Protein AF-A0A7S1NWG7-F1 (afdb_monomer_lite)

Structure (mmCIF, N/CA/C/O backbone):
data_AF-A0A7S1NWG7-F1
#
_entry.id   AF-A0A7S1NWG7-F1
#
loop_
_atom_site.group_PDB
_atom_site.id
_atom_site.type_symbol
_atom_site.label_atom_id
_atom_site.label_alt_id
_atom_site.label_comp_id
_atom_site.label_asym_id
_a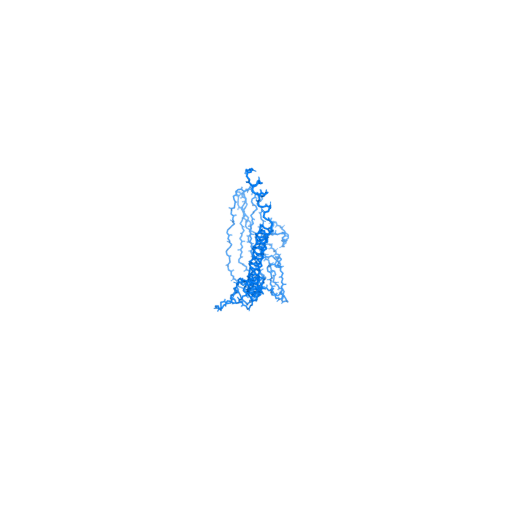tom_site.label_entity_id
_atom_site.label_seq_id
_atom_site.pdbx_PDB_ins_code
_atom_site.Cartn_x
_atom_site.Cartn_y
_atom_site.Cartn_z
_atom_site.occupancy
_atom_site.B_iso_or_equiv
_atom_site.auth_seq_id
_atom_site.auth_comp_id
_atom_site.auth_asym_id
_atom_site.auth_atom_id
_atom_site.pdbx_PDB_model_num
ATOM 1 N N . LEU A 1 1 ? -18.592 10.428 24.160 1.00 54.97 1 LEU A N 1
ATOM 2 C CA . LEU A 1 1 ? -17.613 9.492 23.563 1.00 54.97 1 LEU A CA 1
ATOM 3 C C . LEU A 1 1 ? -18.080 9.160 22.153 1.00 54.97 1 LEU A C 1
ATOM 5 O O . LEU A 1 1 ? -19.255 8.848 22.001 1.00 54.97 1 LEU A O 1
ATOM 9 N N . LYS A 1 2 ? -17.216 9.259 21.140 1.00 59.81 2 LYS A N 1
ATOM 10 C CA . LYS A 1 2 ? -17.514 8.793 19.777 1.00 59.81 2 LYS A CA 1
ATOM 11 C C . LYS A 1 2 ? -16.366 7.909 19.288 1.00 59.81 2 LYS A C 1
ATOM 13 O O . LYS A 1 2 ? -15.208 8.213 19.558 1.00 59.81 2 LYS A O 1
ATOM 18 N N . MET A 1 3 ? -16.693 6.827 18.585 1.00 62.41 3 MET A N 1
ATOM 19 C CA . MET A 1 3 ? -15.715 5.920 17.980 1.00 62.41 3 MET A CA 1
ATOM 20 C C . MET A 1 3 ? -15.718 6.095 16.462 1.00 62.41 3 MET A C 1
ATOM 22 O O . MET A 1 3 ? -16.755 5.916 15.823 1.00 62.41 3 MET A O 1
ATOM 26 N N . GLY A 1 4 ? -14.564 6.447 15.901 1.00 58.75 4 GLY A N 1
ATOM 27 C CA . GLY A 1 4 ? -14.319 6.598 14.471 1.00 58.75 4 GLY A CA 1
ATOM 28 C C . GLY A 1 4 ? -15.332 7.509 13.779 1.00 58.75 4 GLY A C 1
ATOM 29 O O . GLY A 1 4 ? -15.876 8.445 14.371 1.00 58.75 4 GLY A O 1
ATOM 30 N N . SER A 1 5 ? -15.636 7.176 12.527 1.00 54.50 5 SER A N 1
ATOM 31 C CA . SER A 1 5 ? -16.702 7.753 11.698 1.00 54.50 5 SER A CA 1
ATOM 32 C C . SER A 1 5 ? -18.109 7.279 12.120 1.00 54.50 5 SER A C 1
ATOM 34 O O . SER A 1 5 ? -18.928 6.919 11.281 1.00 54.50 5 SER A O 1
ATOM 36 N N . ALA A 1 6 ? -18.403 7.319 13.427 1.00 63.59 6 ALA A N 1
ATOM 37 C CA . ALA A 1 6 ? -19.683 6.948 14.047 1.00 63.59 6 ALA A CA 1
ATOM 38 C C . ALA A 1 6 ? -20.002 5.440 14.080 1.00 63.59 6 ALA A C 1
ATOM 40 O O . ALA A 1 6 ? -21.147 5.034 13.869 1.00 63.59 6 ALA A O 1
ATOM 41 N N . LEU A 1 7 ? -19.013 4.607 14.417 1.00 80.00 7 LEU A N 1
ATOM 42 C CA . LEU A 1 7 ? -19.275 3.195 14.699 1.00 80.00 7 LEU A CA 1
ATOM 43 C C . LEU A 1 7 ? -20.182 3.061 15.938 1.00 80.00 7 LEU A C 1
ATOM 45 O O . LEU A 1 7 ? -19.879 3.661 16.979 1.00 80.00 7 LEU A O 1
ATOM 49 N N . PRO A 1 8 ? -21.292 2.300 15.856 1.00 84.75 8 PRO A N 1
ATOM 50 C CA . PRO A 1 8 ? -22.213 2.156 16.971 1.00 84.75 8 PRO A CA 1
ATOM 51 C C . PRO A 1 8 ? -21.571 1.342 18.096 1.00 84.75 8 PRO A C 1
ATOM 53 O O . PRO A 1 8 ? -20.945 0.306 17.867 1.00 84.75 8 PRO A O 1
ATOM 56 N N . LEU A 1 9 ? -21.761 1.813 19.326 1.00 86.94 9 LEU A N 1
ATOM 57 C CA . LEU A 1 9 ? -21.458 1.040 20.524 1.00 86.94 9 LEU A CA 1
ATOM 58 C C . LEU A 1 9 ? -22.574 0.013 20.737 1.00 86.94 9 LEU A C 1
ATOM 60 O O . LEU A 1 9 ? -23.757 0.338 20.607 1.00 86.94 9 LEU A O 1
ATOM 64 N N . ALA A 1 10 ? -22.191 -1.214 21.074 1.00 89.50 10 ALA A N 1
ATOM 65 C CA . ALA A 1 10 ? -23.097 -2.259 21.521 1.00 89.50 10 ALA A CA 1
ATOM 66 C C . ALA A 1 10 ? -22.785 -2.600 22.991 1.00 89.50 10 ALA A C 1
ATOM 68 O O . ALA A 1 10 ? -21.684 -3.084 23.264 1.00 89.50 10 ALA A O 1
ATOM 69 N N . PRO A 1 11 ? -23.708 -2.368 23.941 1.00 90.00 11 PRO A N 1
ATOM 70 C CA . PRO A 1 11 ? -24.986 -1.660 23.786 1.00 90.00 11 PRO A CA 1
ATOM 71 C C . PRO A 1 11 ? -24.794 -0.154 23.498 1.00 90.00 11 PRO A C 1
ATOM 73 O O . PRO A 1 11 ? -23.671 0.350 23.616 1.00 90.00 11 PRO A O 1
ATOM 76 N N . PRO A 1 12 ? -25.866 0.584 23.136 1.00 87.88 12 PRO A N 1
ATOM 77 C CA . PRO A 1 12 ? -25.822 2.042 23.066 1.00 87.88 12 PRO A CA 1
ATOM 78 C C . PRO A 1 12 ? -25.257 2.646 24.355 1.00 87.88 12 PRO A C 1
ATOM 80 O O . PRO A 1 12 ? -25.402 2.074 25.434 1.00 87.88 12 PRO A O 1
ATOM 83 N N . PHE A 1 13 ? -24.599 3.800 24.240 1.00 85.31 13 PHE A N 1
ATOM 84 C CA . PHE A 1 13 ? -23.888 4.402 25.365 1.00 85.31 13 PHE A CA 1
ATOM 85 C C . PHE A 1 13 ? -24.809 4.678 26.564 1.00 85.31 13 PHE A C 1
ATOM 87 O O . PHE A 1 13 ? -25.781 5.422 26.445 1.00 85.31 13 PHE A O 1
ATOM 94 N N . ASP A 1 14 ? -24.431 4.140 27.724 1.00 86.06 14 ASP A N 1
ATOM 95 C CA . ASP A 1 14 ? -25.054 4.370 29.026 1.00 86.06 14 ASP A CA 1
ATOM 96 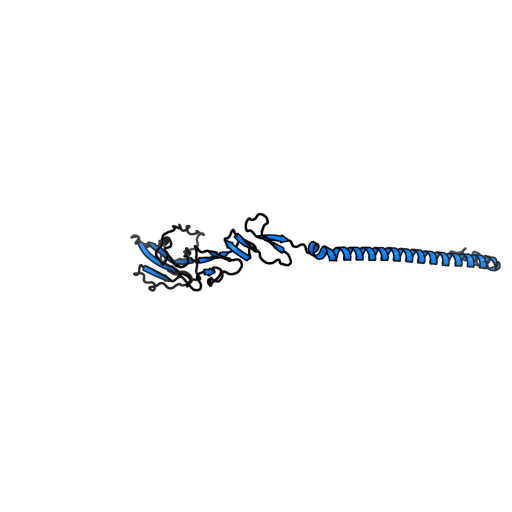C C . ASP A 1 14 ? -23.944 4.611 30.071 1.00 86.06 14 ASP A C 1
ATOM 98 O O . ASP A 1 14 ? -23.077 3.753 30.255 1.00 86.06 14 ASP A O 1
ATOM 102 N N . PRO A 1 15 ? -23.934 5.742 30.799 1.00 81.88 15 PRO A N 1
ATOM 103 C CA . PRO A 1 15 ? -22.902 6.031 31.799 1.00 81.88 15 PRO A CA 1
ATOM 104 C C . PRO A 1 15 ? -22.741 4.958 32.893 1.00 81.88 15 PRO A C 1
ATOM 106 O O . PRO A 1 15 ? -21.674 4.886 33.513 1.00 81.88 15 PRO A O 1
ATOM 109 N N . GLN A 1 16 ? -23.761 4.127 33.139 1.00 86.88 16 GLN A N 1
ATOM 110 C CA . GLN A 1 16 ? -23.679 3.009 34.085 1.00 86.88 16 GLN A CA 1
ATOM 111 C C . GLN A 1 16 ? -23.026 1.763 33.480 1.00 86.88 16 GLN A C 1
ATOM 113 O O . GLN A 1 16 ? -22.418 0.965 34.198 1.00 86.88 16 GLN A O 1
ATOM 118 N N . THR A 1 17 ? -23.088 1.621 32.158 1.00 89.19 17 THR A N 1
ATOM 119 C CA . THR A 1 17 ? -22.475 0.507 31.443 1.00 89.19 17 THR A CA 1
ATOM 120 C C . THR A 1 17 ? -20.973 0.742 31.301 1.00 89.19 17 THR A C 1
ATOM 122 O O . THR A 1 17 ? -20.512 1.772 30.800 1.00 89.19 17 THR A O 1
ATOM 125 N N . ARG A 1 18 ? -20.185 -0.230 31.767 1.00 90.81 18 ARG A N 1
ATOM 126 C CA . ARG A 1 18 ? -18.713 -0.180 31.749 1.00 90.81 18 ARG A CA 1
ATOM 127 C C . ARG A 1 18 ? -18.092 -0.954 30.595 1.00 90.81 18 ARG A C 1
ATOM 129 O O . ARG A 1 18 ? -16.906 -0.770 30.336 1.00 90.81 18 ARG A O 1
ATOM 136 N N . GLU A 1 19 ? -18.863 -1.788 29.907 1.00 93.00 19 GLU A N 1
ATOM 137 C CA . GLU A 1 19 ? -18.380 -2.667 28.845 1.00 93.00 19 GLU A CA 1
ATOM 138 C C . GLU A 1 19 ? -19.133 -2.416 27.546 1.00 93.00 19 GLU A C 1
ATOM 140 O O . GLU A 1 19 ? -20.361 -2.410 27.514 1.00 93.00 19 GLU A O 1
ATOM 145 N N . TYR A 1 20 ? -18.376 -2.232 26.471 1.00 92.44 20 TYR A N 1
ATOM 146 C CA . TYR A 1 20 ? -18.904 -1.992 25.138 1.00 92.44 20 TYR A CA 1
ATOM 147 C C . TYR A 1 20 ? -18.187 -2.860 24.117 1.00 92.44 20 TYR A C 1
ATOM 149 O O . TYR A 1 20 ? -17.000 -3.162 24.258 1.00 92.44 20 TYR A O 1
ATOM 157 N N . ALA A 1 21 ? -18.893 -3.205 23.052 1.00 91.38 21 ALA A N 1
ATOM 158 C CA . ALA A 1 21 ? -18.350 -3.837 21.867 1.00 91.38 21 ALA A CA 1
ATOM 159 C C . ALA A 1 21 ? -18.538 -2.926 20.651 1.00 91.38 21 ALA A C 1
ATOM 161 O O . ALA A 1 21 ? -19.538 -2.216 20.534 1.00 91.38 21 ALA A O 1
ATOM 162 N N . VAL A 1 22 ? -17.565 -2.958 19.744 1.00 91.50 22 VAL A N 1
ATOM 163 C CA . VAL A 1 22 ? -17.614 -2.264 18.456 1.00 91.50 22 VAL A CA 1
ATOM 164 C C . VAL A 1 22 ? -17.202 -3.249 17.370 1.00 91.50 22 VAL A C 1
ATOM 166 O O . VAL A 1 22 ? -16.113 -3.830 17.416 1.00 91.50 22 VAL A O 1
ATOM 169 N N . ALA A 1 23 ? -18.081 -3.435 16.389 1.00 90.94 23 ALA A N 1
ATOM 170 C CA . ALA A 1 23 ? -17.765 -4.166 15.172 1.00 90.94 23 ALA A CA 1
ATOM 171 C C . ALA A 1 23 ? -17.053 -3.215 14.205 1.00 90.94 23 ALA A C 1
ATOM 173 O O . ALA A 1 23 ? -17.631 -2.222 13.760 1.00 90.94 23 ALA A O 1
ATOM 174 N N . VAL A 1 24 ? -15.789 -3.506 13.916 1.00 90.38 24 VAL A N 1
ATOM 175 C CA . VAL A 1 24 ? -14.966 -2.728 12.993 1.00 90.38 24 VAL A CA 1
ATOM 176 C C . VAL A 1 24 ? -15.217 -3.249 11.577 1.00 90.38 24 VAL A C 1
ATOM 178 O O . VAL A 1 24 ? -15.099 -4.459 11.354 1.00 90.38 24 VAL A O 1
ATOM 181 N N . PRO A 1 25 ? -15.580 -2.386 10.615 1.00 89.12 25 PRO A N 1
ATOM 182 C CA . PRO A 1 25 ? -15.739 -2.784 9.225 1.00 89.12 25 PRO A CA 1
ATOM 183 C C . PRO A 1 25 ? -14.461 -3.414 8.673 1.00 89.12 25 PRO A C 1
ATOM 185 O O . PRO A 1 25 ? -13.352 -3.021 9.027 1.00 89.12 25 PRO A O 1
ATOM 188 N N . LEU A 1 26 ? -14.605 -4.355 7.735 1.00 87.00 26 LEU A N 1
ATOM 189 C CA . LEU A 1 26 ? -13.453 -4.967 7.063 1.00 87.00 26 LEU A CA 1
ATOM 190 C C . LEU A 1 26 ? -12.521 -3.923 6.444 1.00 87.00 26 LEU A C 1
ATOM 192 O O . LEU A 1 26 ? -11.316 -4.123 6.457 1.00 87.00 26 LEU A O 1
ATOM 196 N N . GLY A 1 27 ? -13.066 -2.825 5.920 1.00 85.50 27 GLY A N 1
ATOM 197 C CA . GLY A 1 27 ? -12.296 -1.787 5.240 1.00 85.50 27 GLY A CA 1
ATOM 198 C C . GLY A 1 27 ? -11.474 -0.867 6.145 1.00 85.50 27 GLY A C 1
ATOM 199 O O . GLY A 1 27 ? -10.669 -0.106 5.614 1.00 85.50 27 GLY A O 1
ATOM 200 N N . ASP A 1 28 ? -11.661 -0.930 7.465 1.00 86.19 28 ASP A N 1
ATOM 201 C CA . ASP A 1 28 ? -10.998 -0.034 8.412 1.00 86.19 28 ASP A CA 1
ATOM 202 C C . ASP A 1 28 ? -9.844 -0.763 9.114 1.00 86.19 28 ASP A C 1
ATOM 204 O O . ASP A 1 28 ? -10.042 -1.753 9.819 1.00 86.19 28 ASP A O 1
ATOM 208 N N . ASP A 1 29 ? -8.623 -0.262 8.923 1.00 83.19 29 ASP A N 1
ATOM 209 C CA . ASP A 1 29 ? -7.401 -0.826 9.519 1.00 83.19 29 ASP A CA 1
ATOM 210 C C . ASP A 1 29 ? -7.083 -0.242 10.909 1.00 83.19 29 ASP A C 1
ATOM 212 O O . ASP A 1 29 ? -6.220 -0.745 11.631 1.00 83.19 29 ASP A O 1
ATOM 216 N N . ALA A 1 30 ? -7.781 0.823 11.305 1.00 84.75 30 ALA A N 1
ATOM 217 C CA . ALA A 1 30 ? -7.631 1.456 12.604 1.00 84.75 30 ALA A CA 1
ATOM 218 C C . ALA A 1 30 ? -8.949 2.068 13.076 1.00 84.75 30 ALA A C 1
ATOM 220 O O . ALA A 1 30 ? -9.779 2.504 12.280 1.00 84.75 30 ALA A O 1
ATOM 221 N N . VAL A 1 31 ? -9.112 2.138 14.395 1.00 86.38 31 VAL A N 1
ATOM 222 C CA . VAL A 1 31 ? -10.231 2.829 15.036 1.00 86.38 31 VAL A CA 1
ATOM 223 C C . VAL A 1 31 ? -9.702 4.062 15.749 1.00 86.38 31 VAL A C 1
ATOM 225 O O . VAL A 1 31 ? -8.850 3.955 16.631 1.00 86.38 31 VAL A O 1
ATOM 228 N N . SER A 1 32 ? -10.235 5.226 15.394 1.00 83.75 32 SER A N 1
ATOM 229 C CA . SER A 1 32 ? -9.995 6.467 16.129 1.00 83.75 32 SER A CA 1
ATOM 230 C C . SER A 1 32 ? -10.963 6.582 17.304 1.00 83.75 32 SER A C 1
ATOM 232 O O . SER A 1 32 ? -12.165 6.388 17.142 1.00 83.75 32 SER A O 1
ATOM 234 N N . VAL A 1 33 ? -10.479 6.918 18.493 1.00 82.50 33 VAL A N 1
ATOM 235 C CA . VAL A 1 33 ? -11.324 7.236 19.652 1.00 82.50 33 VAL A CA 1
ATOM 236 C C . VAL A 1 33 ? -11.356 8.746 19.805 1.00 82.50 33 VAL A C 1
ATOM 238 O O . VAL A 1 33 ? -10.316 9.360 20.030 1.00 82.50 33 VAL A O 1
ATOM 241 N N . PHE A 1 34 ? -12.552 9.326 19.718 1.00 80.81 34 PHE A N 1
ATOM 242 C CA . PHE A 1 34 ? -12.780 10.749 19.930 1.00 80.81 34 PHE A CA 1
ATOM 243 C C . PHE A 1 34 ? -13.474 10.964 21.272 1.00 80.81 34 PHE A C 1
ATOM 245 O O . PHE A 1 34 ? -14.578 10.460 21.537 1.00 80.81 34 PHE A O 1
ATOM 252 N N . TYR A 1 35 ? -12.839 11.753 22.130 1.00 77.12 35 TYR A N 1
ATOM 253 C CA . TYR A 1 35 ? -13.412 12.140 23.409 1.00 77.12 35 TYR A CA 1
ATOM 254 C C . TYR A 1 35 ? -13.295 13.641 23.642 1.00 77.12 35 TYR A C 1
ATOM 256 O O . TYR A 1 35 ? -12.361 14.299 23.195 1.00 77.12 35 TYR A O 1
ATOM 264 N N . GLN A 1 36 ? -14.293 14.161 24.350 1.00 78.88 36 GLN A N 1
ATOM 265 C CA . GLN A 1 36 ? -14.380 15.547 24.772 1.00 78.88 36 GLN A CA 1
ATOM 266 C C . GLN A 1 36 ? -14.657 15.541 26.280 1.00 78.88 36 GLN A C 1
ATOM 268 O O . GLN A 1 36 ? -15.642 14.916 26.693 1.00 78.88 36 GLN A O 1
ATOM 273 N N . PRO A 1 37 ? -13.791 16.161 27.101 1.00 76.62 37 PRO A N 1
ATOM 274 C CA . PRO A 1 37 ? -14.060 16.353 28.520 1.00 76.62 37 PRO A CA 1
ATOM 275 C C . PRO A 1 37 ? -15.332 17.182 28.722 1.00 76.62 37 PRO A C 1
ATOM 277 O O . PRO A 1 37 ? -15.599 18.111 27.961 1.00 76.62 37 PRO A O 1
ATOM 280 N N . SER A 1 38 ? -16.113 16.843 29.744 1.00 78.88 38 SER A N 1
ATOM 281 C CA . SER A 1 38 ? -17.345 17.557 30.096 1.00 78.88 38 SER A CA 1
ATOM 282 C C . SER A 1 38 ? -17.113 18.703 31.081 1.00 78.88 38 SER A C 1
ATOM 284 O O . SER A 1 38 ? -18.022 19.508 31.262 1.00 78.88 38 SER A O 1
ATOM 286 N N . ASP A 1 39 ? -15.956 18.747 31.749 1.00 75.62 39 ASP A N 1
ATOM 287 C CA . ASP A 1 39 ? -15.679 19.703 32.823 1.00 75.62 39 ASP A CA 1
ATOM 288 C C . ASP A 1 39 ? -14.199 20.116 32.860 1.00 75.62 39 ASP A C 1
ATOM 290 O O . ASP A 1 39 ? -13.309 19.341 32.483 1.00 75.62 39 ASP A O 1
ATOM 294 N N . VAL A 1 40 ? -13.932 21.335 33.334 1.00 75.12 40 VAL A N 1
ATOM 295 C CA . VAL A 1 40 ? -12.575 21.892 33.427 1.00 75.12 40 VAL A CA 1
ATOM 296 C C . VAL A 1 40 ? -11.838 21.204 34.578 1.00 75.12 40 VAL A C 1
ATOM 298 O O . VAL A 1 40 ? -12.230 21.308 35.735 1.00 75.12 40 VAL A O 1
ATOM 301 N N . GLY A 1 41 ? -10.764 20.475 34.261 1.00 74.81 41 GLY A N 1
ATOM 302 C CA . GLY A 1 41 ? -10.004 19.670 35.230 1.00 74.81 41 GLY A CA 1
ATOM 303 C C . GLY A 1 41 ? -10.335 18.174 35.217 1.00 74.81 41 GLY A C 1
ATOM 304 O O . GLY A 1 41 ? -9.738 17.412 35.978 1.00 74.81 41 GLY A O 1
ATOM 305 N N . GLN A 1 42 ? -11.246 17.728 34.344 1.00 79.31 42 GLN A N 1
ATOM 306 C CA . GLN A 1 42 ? -11.448 16.307 34.077 1.00 79.31 42 GLN A CA 1
ATOM 307 C C . GLN A 1 42 ? -10.260 15.754 33.278 1.00 79.31 42 GLN A C 1
ATOM 309 O O . GLN A 1 42 ? -9.868 16.320 32.257 1.00 79.31 42 GLN A O 1
ATOM 314 N N . TYR A 1 43 ? -9.711 14.622 33.718 1.00 82.12 43 TYR A N 1
ATOM 315 C CA . TYR A 1 43 ? -8.610 13.945 33.035 1.00 82.12 43 TYR A CA 1
ATOM 316 C C . TYR A 1 43 ? -9.102 12.640 32.406 1.00 82.12 43 TYR A C 1
ATOM 318 O O . TYR A 1 43 ? -9.818 11.868 33.045 1.00 82.12 43 TYR A O 1
ATOM 326 N N . ILE A 1 44 ? -8.743 12.409 31.142 1.00 83.06 44 ILE A N 1
ATOM 327 C CA . ILE A 1 44 ? -9.110 11.204 30.393 1.00 83.06 44 ILE A CA 1
ATOM 328 C C . ILE A 1 44 ? -7.833 10.560 29.865 1.00 83.06 44 ILE A C 1
ATOM 330 O O . ILE A 1 44 ? -7.091 11.174 29.100 1.00 83.06 44 ILE A O 1
ATOM 334 N N . GLU A 1 45 ? -7.615 9.312 30.259 1.00 84.19 45 GLU A N 1
ATOM 335 C CA . GLU A 1 45 ? -6.530 8.458 29.790 1.00 84.19 45 GLU A CA 1
ATOM 336 C C . GLU A 1 45 ? -7.123 7.331 28.945 1.00 84.19 45 GLU A C 1
ATOM 338 O O . GLU A 1 45 ? -8.117 6.707 29.328 1.00 84.19 45 GLU A O 1
ATOM 343 N N . VAL A 1 46 ? -6.521 7.078 27.784 1.00 83.50 46 VAL A N 1
ATOM 344 C CA . VAL A 1 46 ? -6.942 6.001 26.890 1.00 83.50 46 VAL A CA 1
ATOM 345 C C . VAL A 1 46 ? -5.764 5.076 26.638 1.00 83.50 46 VAL A C 1
ATOM 347 O O . VAL A 1 46 ? -4.790 5.454 25.993 1.00 83.50 46 VAL A O 1
ATOM 350 N N . ASP A 1 47 ? -5.900 3.846 27.116 1.00 82.94 47 ASP A N 1
ATOM 351 C CA . ASP A 1 47 ? -4.930 2.772 26.957 1.00 82.94 47 ASP A CA 1
ATOM 352 C C . ASP A 1 47 ? -5.483 1.691 26.025 1.00 82.94 47 ASP A C 1
ATOM 354 O O . ASP A 1 47 ? -6.693 1.535 25.850 1.00 82.94 47 ASP A O 1
ATOM 358 N N . SER A 1 48 ? -4.602 0.869 25.458 1.00 82.69 48 SER A N 1
ATOM 359 C CA . SER A 1 48 ? -5.024 -0.318 24.713 1.00 82.69 48 SER A CA 1
ATOM 360 C C . SER A 1 48 ? -4.204 -1.541 25.075 1.00 82.69 48 SER A C 1
ATOM 362 O O . SER A 1 48 ? -2.997 -1.465 25.297 1.00 82.69 48 SER A O 1
ATOM 364 N N . TYR A 1 49 ? -4.880 -2.684 25.108 1.00 81.38 49 TYR A N 1
ATOM 365 C CA . TYR A 1 49 ? -4.248 -3.983 25.251 1.00 81.38 49 TYR A CA 1
ATOM 366 C C . TYR A 1 49 ? -3.709 -4.493 23.907 1.00 81.38 49 TYR A C 1
ATOM 368 O O . TYR A 1 49 ? -4.179 -4.057 22.847 1.00 81.38 49 TYR A O 1
ATOM 376 N N . PRO A 1 50 ? -2.763 -5.453 23.939 1.00 74.06 50 PRO A N 1
ATOM 377 C CA . PRO A 1 50 ? -2.351 -6.196 22.755 1.00 74.06 50 PRO A CA 1
ATOM 378 C C . PRO A 1 50 ? -3.546 -6.845 22.055 1.00 74.06 50 PRO A C 1
ATOM 380 O O . PRO A 1 50 ? -4.505 -7.270 22.708 1.00 74.06 50 PRO A O 1
ATOM 383 N N . GLN A 1 51 ? -3.469 -6.933 20.730 1.00 79.25 51 GLN A N 1
ATOM 384 C CA . GLN A 1 51 ? -4.490 -7.607 19.942 1.00 79.25 51 GLN A CA 1
ATOM 385 C C . GLN A 1 51 ? -4.537 -9.101 20.291 1.00 79.25 51 GLN A C 1
ATOM 387 O O . GLN A 1 51 ? -3.518 -9.725 20.603 1.00 79.25 51 GLN A O 1
ATOM 392 N N . GLN A 1 52 ? -5.733 -9.675 20.245 1.00 76.31 52 GLN A N 1
ATOM 393 C CA . GLN A 1 52 ? -5.974 -11.095 20.462 1.00 76.31 52 GLN A CA 1
ATOM 394 C C . GLN A 1 52 ? -6.766 -11.633 19.276 1.00 76.31 52 GLN A C 1
ATOM 396 O O . GLN A 1 52 ? -7.759 -11.011 18.901 1.00 76.31 52 GLN A O 1
ATOM 401 N N . PRO A 1 53 ? -6.379 -12.768 18.684 1.00 69.06 53 PRO A N 1
ATOM 402 C CA . PRO A 1 53 ? -7.141 -13.328 17.579 1.00 69.06 53 PRO A CA 1
ATOM 403 C C . PRO A 1 53 ? -8.545 -13.706 18.041 1.00 69.06 53 PRO A C 1
ATOM 405 O O . PRO A 1 53 ? -8.725 -14.223 19.149 1.00 69.06 53 PRO A O 1
ATOM 408 N N . THR A 1 54 ? -9.542 -13.460 17.184 1.00 61.12 54 THR A N 1
ATOM 409 C CA . THR A 1 54 ? -10.932 -13.882 17.431 1.00 61.12 54 THR A CA 1
ATOM 410 C C . THR A 1 54 ? -11.026 -15.395 17.668 1.00 61.12 54 THR A C 1
ATOM 412 O O . THR A 1 54 ? -11.923 -15.863 18.365 1.00 61.12 54 THR A O 1
ATOM 415 N N . THR A 1 55 ? -10.056 -16.156 17.153 1.00 57.12 55 THR A N 1
ATOM 416 C CA . THR A 1 55 ? -9.853 -17.595 17.352 1.00 57.12 55 THR A CA 1
ATOM 417 C C . THR A 1 55 ? -8.532 -17.842 18.098 1.00 57.12 55 THR A C 1
ATOM 419 O O . THR A 1 55 ? -7.468 -17.399 17.688 1.00 57.12 55 THR A O 1
ATOM 422 N N . ARG A 1 56 ? -8.577 -18.530 19.249 1.00 49.97 56 ARG A N 1
ATOM 423 C CA . ARG A 1 56 ? -7.449 -18.666 20.200 1.00 49.97 56 ARG A CA 1
ATOM 424 C C . ARG A 1 56 ? -6.111 -19.098 19.549 1.00 49.97 56 ARG A C 1
ATOM 426 O O . ARG A 1 56 ? -5.877 -20.296 19.410 1.00 49.97 56 ARG A O 1
ATOM 433 N N . ARG A 1 57 ? -5.169 -18.165 19.320 1.00 38.00 57 ARG A N 1
ATOM 434 C CA . ARG A 1 57 ? -3.705 -18.424 19.336 1.00 38.00 57 ARG A CA 1
ATOM 435 C C . ARG A 1 57 ? -2.810 -17.162 19.460 1.00 38.00 57 ARG A C 1
ATOM 437 O O . ARG A 1 57 ? -2.528 -16.475 18.499 1.00 38.00 57 ARG A O 1
ATOM 444 N N . ARG A 1 58 ? -2.335 -16.932 20.693 1.00 40.56 58 ARG A N 1
ATOM 445 C CA . ARG A 1 58 ? -1.042 -16.359 21.163 1.00 40.56 58 ARG A CA 1
ATOM 446 C C . ARG A 1 58 ? -0.421 -15.079 20.519 1.00 40.56 58 ARG A C 1
ATOM 448 O O . ARG A 1 58 ? 0.310 -15.157 19.549 1.00 40.56 58 ARG A O 1
ATOM 455 N N . LEU A 1 59 ? -0.597 -13.962 21.247 1.00 39.66 59 LEU A N 1
ATOM 456 C CA . LEU A 1 59 ? 0.313 -12.852 21.648 1.00 39.66 59 LEU A CA 1
ATOM 457 C C . LEU A 1 59 ? 1.477 -12.364 20.747 1.00 39.66 59 LEU A C 1
ATOM 459 O O . LEU A 1 59 ? 2.522 -13.007 20.677 1.00 39.66 59 LEU A O 1
ATOM 463 N N . GLN A 1 60 ? 1.395 -11.084 20.351 1.00 41.66 60 GLN A N 1
ATOM 464 C CA . GLN A 1 60 ? 2.533 -10.153 20.249 1.00 41.66 60 GLN A CA 1
ATOM 465 C C . GLN A 1 60 ? 2.176 -8.804 20.908 1.00 41.66 60 GLN A C 1
ATOM 467 O O . GLN A 1 60 ? 1.050 -8.321 20.794 1.00 41.66 60 GLN A O 1
ATOM 472 N N . LEU A 1 61 ? 3.116 -8.219 21.659 1.00 34.50 61 LEU A N 1
ATOM 473 C CA . LEU A 1 61 ? 2.955 -6.948 22.378 1.00 34.50 61 LEU A CA 1
ATOM 474 C C . LEU A 1 61 ? 3.349 -5.763 21.484 1.00 34.50 61 LEU A C 1
ATOM 476 O O . LEU A 1 61 ? 4.481 -5.707 21.018 1.00 34.50 61 LEU A O 1
ATOM 480 N N . TYR A 1 62 ? 2.461 -4.774 21.345 1.00 37.91 62 TYR A N 1
ATOM 481 C CA . TYR A 1 62 ? 2.779 -3.467 20.764 1.00 37.91 62 TYR A CA 1
ATOM 482 C C . TYR A 1 62 ? 2.479 -2.357 21.776 1.00 37.91 62 TYR A C 1
ATOM 484 O O . TYR A 1 62 ? 1.415 -2.343 22.399 1.00 37.91 62 TYR A O 1
ATOM 492 N N . ARG A 1 63 ? 3.427 -1.432 21.949 1.00 34.84 63 ARG A N 1
ATOM 493 C CA . ARG A 1 63 ? 3.335 -0.277 22.852 1.00 34.84 63 ARG A CA 1
ATOM 494 C C . ARG A 1 63 ? 2.906 0.939 22.032 1.00 34.84 63 ARG A C 1
ATOM 496 O O . ARG A 1 63 ? 3.606 1.312 21.099 1.00 34.84 63 ARG A O 1
ATOM 503 N N . ALA A 1 64 ? 1.756 1.528 22.356 1.00 38.44 64 ALA A N 1
ATOM 504 C CA . ALA A 1 64 ? 1.261 2.730 21.687 1.00 38.44 64 ALA A CA 1
ATOM 505 C C . ALA A 1 64 ? 2.195 3.931 21.933 1.00 38.44 64 ALA A C 1
ATOM 507 O O . ALA A 1 64 ? 2.734 4.092 23.031 1.00 38.44 64 ALA A O 1
ATOM 508 N N . SER A 1 65 ? 2.388 4.761 20.908 1.00 40.44 65 SER A N 1
ATOM 509 C CA . SER A 1 65 ? 3.123 6.026 20.997 1.00 40.44 65 SER A CA 1
ATOM 510 C C . SER A 1 65 ? 2.281 7.099 21.707 1.00 40.44 65 SER A C 1
ATOM 512 O O . SER A 1 65 ? 1.056 7.089 21.572 1.00 40.44 65 SER A O 1
ATOM 514 N N . PRO A 1 66 ? 2.904 8.032 22.450 1.00 45.38 66 PRO A N 1
ATOM 515 C CA . PRO A 1 66 ? 2.183 9.092 23.149 1.00 45.38 66 PRO A CA 1
ATOM 516 C C . PRO A 1 66 ? 1.530 10.089 22.171 1.00 45.38 66 PRO A C 1
ATOM 518 O O . PRO A 1 66 ? 2.044 10.296 21.068 1.00 45.38 66 PRO A O 1
ATOM 521 N N . PRO A 1 67 ? 0.418 10.737 22.567 1.00 48.53 67 PRO A N 1
ATOM 522 C CA . PRO A 1 67 ? -0.283 11.703 21.729 1.00 48.53 67 PRO A CA 1
ATOM 523 C C . PRO A 1 67 ? 0.593 12.926 21.425 1.00 48.53 67 PRO A C 1
ATOM 525 O O . PRO A 1 67 ? 1.223 13.506 22.310 1.00 48.53 67 PRO A O 1
ATOM 528 N N . VAL A 1 68 ? 0.606 13.344 20.157 1.00 46.00 68 VAL A N 1
ATOM 529 C CA . VAL A 1 68 ? 1.310 14.548 19.700 1.00 46.00 68 VAL A CA 1
ATOM 530 C C . VAL A 1 68 ? 0.612 15.786 20.268 1.00 46.00 68 VAL A C 1
ATOM 532 O O . VAL A 1 68 ? -0.508 16.136 19.888 1.00 46.00 68 VAL A O 1
ATOM 535 N N . SER A 1 69 ? 1.285 16.485 21.181 1.00 42.62 69 SER A N 1
ATOM 536 C CA . SER A 1 69 ? 0.796 17.747 21.727 1.00 42.62 69 SER A CA 1
ATOM 537 C C . SER A 1 69 ? 1.176 18.929 20.831 1.00 42.62 69 SER A C 1
ATOM 539 O O . SER A 1 69 ? 2.277 19.455 20.935 1.00 42.62 69 SER A O 1
ATOM 541 N N . ARG A 1 70 ? 0.264 19.372 19.955 1.00 41.88 70 ARG A N 1
ATOM 542 C CA . ARG A 1 70 ? 0.262 20.761 19.449 1.00 41.88 70 ARG A CA 1
ATOM 543 C C . ARG A 1 70 ? -0.463 21.673 20.446 1.00 41.88 70 ARG A C 1
ATOM 545 O O . ARG A 1 70 ? -1.369 21.193 21.128 1.00 41.88 70 ARG A O 1
ATOM 552 N N . GLY A 1 71 ? 0.036 22.904 20.577 1.00 39.41 71 GLY A N 1
ATOM 553 C CA . GLY A 1 71 ? -0.240 23.869 21.648 1.00 39.41 71 GLY A CA 1
ATOM 554 C C . GLY A 1 71 ? -1.692 24.330 21.816 1.00 39.41 71 GLY A C 1
ATOM 555 O O . GLY A 1 71 ? -2.614 23.758 21.246 1.00 39.41 71 GLY A O 1
ATOM 556 N N . GLU A 1 72 ? -1.850 25.336 22.680 1.00 46.56 72 GLU A N 1
ATOM 557 C CA . GLU A 1 72 ? -3.085 25.809 23.318 1.00 46.56 72 GLU A CA 1
ATOM 558 C C . GLU A 1 72 ? -4.229 26.130 22.338 1.00 46.56 72 GLU A C 1
ATOM 560 O O . GLU A 1 72 ? -4.350 27.236 21.822 1.00 46.56 72 GLU A O 1
ATOM 565 N N . GLU A 1 73 ? -5.126 25.163 22.151 1.00 46.53 73 GLU A N 1
ATOM 566 C CA . GLU A 1 73 ? -6.490 25.379 21.668 1.00 46.53 73 GLU A CA 1
ATOM 567 C C . GLU A 1 73 ? -7.461 24.963 22.775 1.00 46.53 73 GLU A C 1
ATOM 569 O O . GLU A 1 73 ? -7.395 23.852 23.308 1.00 46.53 73 GLU A O 1
ATOM 574 N N . GLN A 1 74 ? -8.361 25.876 23.142 1.00 48.69 74 GLN A N 1
ATOM 575 C CA . GLN A 1 74 ? -9.162 25.809 24.368 1.00 48.69 74 GLN A CA 1
ATOM 576 C C . GLN A 1 74 ? -10.168 24.647 24.452 1.00 48.69 74 GLN A C 1
ATOM 578 O O . GLN A 1 74 ? -10.741 24.459 25.517 1.00 48.69 74 GLN A O 1
ATOM 583 N N . HIS A 1 75 ? -10.346 23.822 23.414 1.00 49.28 75 HIS A N 1
ATOM 584 C CA . HIS A 1 75 ? -11.079 22.549 23.501 1.00 49.28 75 HIS A CA 1
ATOM 585 C C . HIS A 1 75 ? -10.473 21.513 22.546 1.00 49.28 75 HIS A C 1
ATOM 587 O O . HIS A 1 75 ? -10.971 21.274 21.447 1.00 49.28 75 HIS A O 1
ATOM 593 N N . LYS A 1 76 ? -9.359 20.904 22.957 1.00 52.19 76 LYS A N 1
ATOM 594 C CA . LYS A 1 76 ? -8.632 19.926 22.146 1.00 52.19 76 LYS A CA 1
ATOM 595 C C . LYS A 1 76 ? -9.402 18.605 22.070 1.00 52.19 76 LYS A C 1
ATOM 597 O O . LYS A 1 76 ? -9.455 17.855 23.043 1.00 52.19 76 LYS A O 1
ATOM 602 N N . PHE A 1 77 ? -9.979 18.302 20.909 1.00 58.94 77 PHE A N 1
ATOM 603 C CA . PHE A 1 77 ? -10.359 16.929 20.583 1.00 58.94 77 PHE A CA 1
ATOM 604 C C . PHE A 1 77 ? -9.084 16.090 20.592 1.00 58.94 77 PHE A C 1
ATOM 606 O O . PHE A 1 77 ? -8.159 16.347 19.822 1.00 58.94 77 PHE A O 1
ATOM 613 N N . VAL A 1 78 ? -9.006 15.122 21.501 1.00 62.06 78 VAL A N 1
ATOM 614 C CA . VAL A 1 78 ? -7.884 14.186 21.526 1.00 62.06 78 VAL A CA 1
ATOM 615 C C . VAL A 1 78 ? -8.302 12.955 20.738 1.00 62.06 78 VAL A C 1
ATOM 617 O O . VAL A 1 78 ? -9.320 12.330 21.036 1.00 62.06 78 VAL A O 1
ATOM 620 N N . GLU A 1 79 ? -7.526 12.649 19.705 1.00 70.12 79 GLU A N 1
ATOM 621 C CA . GLU A 1 79 ? -7.695 11.468 18.870 1.00 70.12 79 GLU A CA 1
ATOM 622 C C . GLU A 1 79 ? -6.637 10.433 19.255 1.00 70.12 79 GLU A C 1
ATOM 624 O O . GLU A 1 79 ? -5.435 10.691 19.173 1.00 70.12 79 GLU A O 1
ATOM 629 N N . GLY A 1 80 ? -7.087 9.254 19.684 1.00 70.75 80 GLY A N 1
ATOM 630 C CA . GLY A 1 80 ? -6.236 8.071 19.798 1.00 70.75 80 GLY A CA 1
ATOM 631 C C . GLY A 1 80 ? -6.529 7.123 18.644 1.00 70.75 80 GLY A C 1
ATOM 632 O O . GLY A 1 80 ? -7.676 6.712 18.493 1.00 70.75 80 GLY A O 1
ATOM 633 N N . GLN A 1 81 ? -5.523 6.769 17.844 1.00 80.25 81 GLN A N 1
ATOM 634 C CA . GLN A 1 81 ? -5.668 5.798 16.757 1.00 80.25 81 GLN A CA 1
ATOM 635 C C . GLN A 1 81 ? -5.183 4.420 17.206 1.00 80.25 81 GLN A C 1
ATOM 637 O O . GLN A 1 81 ? -4.051 4.258 17.663 1.00 80.25 81 GLN A O 1
ATOM 642 N N . PHE A 1 82 ? -6.047 3.418 17.067 1.00 84.62 82 PHE A N 1
ATOM 643 C CA . PHE A 1 82 ? -5.778 2.050 17.493 1.00 84.62 82 PHE A CA 1
ATOM 644 C C . PHE A 1 82 ? -5.846 1.117 16.281 1.00 84.62 82 PHE A C 1
ATOM 646 O O . PHE A 1 82 ? -6.953 0.789 15.846 1.00 84.62 82 PHE A O 1
ATOM 653 N N . PRO A 1 83 ? -4.698 0.683 15.726 1.00 85.81 83 PRO A N 1
ATOM 654 C CA . PRO A 1 83 ? -4.691 -0.256 14.610 1.00 85.81 83 PRO A CA 1
ATOM 655 C C . PRO A 1 83 ? -5.250 -1.616 15.044 1.00 85.81 83 PRO A C 1
ATOM 657 O O . PRO A 1 83 ? -5.070 -2.031 16.199 1.00 85.81 83 PRO A O 1
ATOM 660 N N . ILE A 1 84 ? -5.941 -2.298 14.134 1.00 87.69 84 ILE A N 1
ATOM 661 C CA . ILE A 1 84 ? -6.516 -3.624 14.368 1.00 87.69 84 ILE A CA 1
ATOM 662 C C . ILE A 1 84 ? -6.434 -4.478 13.101 1.00 87.69 84 ILE A C 1
ATOM 664 O O . ILE A 1 84 ? -6.939 -4.109 12.037 1.00 87.69 84 ILE A O 1
ATOM 668 N N . ASP A 1 85 ? -5.809 -5.643 13.227 1.00 87.88 85 ASP A N 1
ATOM 669 C CA . ASP A 1 85 ? -5.604 -6.557 12.108 1.00 87.88 85 ASP A CA 1
ATOM 670 C C . ASP A 1 85 ? -6.859 -7.407 11.855 1.00 87.88 85 ASP A C 1
ATOM 672 O O . ASP A 1 85 ? -7.801 -7.455 12.655 1.00 87.88 85 ASP A O 1
ATOM 676 N N . LEU A 1 86 ? -6.910 -8.050 10.692 1.00 88.50 86 LEU A N 1
ATOM 677 C CA . LEU A 1 86 ? -8.043 -8.884 10.288 1.00 88.50 86 LEU A CA 1
ATOM 678 C C . LEU A 1 86 ? -8.182 -10.097 11.204 1.00 88.50 86 LEU A C 1
ATOM 680 O O . LEU A 1 86 ? -7.195 -10.728 11.568 1.00 88.50 86 LEU A O 1
ATOM 684 N N . GLY A 1 87 ? -9.419 -10.439 11.567 1.00 87.62 87 GLY A N 1
ATOM 685 C CA . GLY A 1 87 ? -9.671 -11.556 12.482 1.00 87.62 87 GLY A CA 1
ATOM 686 C C . GLY A 1 87 ? -9.115 -11.326 13.890 1.00 87.62 87 GLY A C 1
ATOM 687 O O . GLY A 1 87 ? -8.930 -12.278 14.651 1.00 87.62 87 GLY A O 1
ATOM 688 N N . MET A 1 88 ? -8.830 -10.076 14.254 1.00 88.31 88 MET A N 1
ATOM 689 C CA . MET A 1 88 ? -8.366 -9.727 15.586 1.00 88.31 88 MET A CA 1
ATOM 690 C C . MET A 1 88 ? -9.447 -9.005 16.381 1.00 88.31 88 MET A C 1
ATOM 692 O O . MET A 1 88 ? -10.365 -8.359 15.871 1.00 88.31 88 MET A O 1
ATOM 696 N N . THR A 1 89 ? -9.298 -9.113 17.691 1.00 90.50 89 THR A N 1
ATOM 697 C CA . THR A 1 89 ? -9.982 -8.300 18.682 1.00 90.50 89 THR A CA 1
ATOM 698 C C . THR A 1 89 ? -8.967 -7.456 19.425 1.00 90.50 89 THR A C 1
ATOM 700 O O . THR A 1 89 ? -7.833 -7.876 19.668 1.00 90.50 89 THR A O 1
ATOM 703 N N . ARG A 1 90 ? -9.371 -6.255 19.821 1.00 89.81 90 ARG A N 1
ATOM 704 C CA . ARG A 1 90 ? -8.532 -5.361 20.613 1.00 89.81 90 ARG A CA 1
ATOM 705 C C . ARG A 1 90 ? -9.359 -4.740 21.719 1.00 89.81 90 ARG A C 1
ATOM 707 O O . ARG A 1 90 ? -10.457 -4.257 21.477 1.00 89.81 90 ARG A O 1
ATOM 714 N N . ARG A 1 91 ? -8.831 -4.732 22.940 1.00 89.75 91 ARG A N 1
ATOM 715 C CA . ARG A 1 91 ? -9.492 -4.092 24.082 1.00 89.75 91 ARG A CA 1
ATOM 716 C C . ARG A 1 91 ? -8.869 -2.728 24.345 1.00 89.75 91 ARG A C 1
ATOM 718 O O . ARG A 1 91 ? -7.655 -2.628 24.503 1.00 89.75 91 ARG A O 1
ATOM 725 N N . ILE A 1 92 ? -9.704 -1.703 24.408 1.00 90.00 92 ILE A N 1
ATOM 726 C CA . ILE A 1 92 ? -9.349 -0.328 24.758 1.00 90.00 92 ILE A CA 1
ATOM 727 C C . ILE A 1 92 ? -9.899 -0.041 26.154 1.00 90.00 92 ILE A C 1
ATOM 729 O O . ILE A 1 92 ? -11.042 -0.381 26.459 1.00 90.00 92 ILE A O 1
ATOM 733 N N . LEU A 1 93 ? -9.080 0.574 26.998 1.00 89.00 93 LEU A N 1
ATOM 734 C CA . LEU A 1 93 ? -9.452 1.059 28.319 1.00 89.00 93 LEU A CA 1
ATOM 735 C C . LEU A 1 93 ? -9.522 2.578 28.282 1.00 89.00 93 LEU A C 1
ATOM 737 O O . LEU A 1 93 ? -8.547 3.232 27.935 1.00 89.00 93 LEU A O 1
ATOM 741 N N . ILE A 1 94 ? -10.652 3.136 28.690 1.00 88.44 94 ILE A N 1
ATOM 742 C CA . ILE A 1 94 ? -10.827 4.577 28.846 1.00 88.44 94 ILE A CA 1
ATOM 743 C C . ILE A 1 94 ? -11.017 4.847 30.330 1.00 88.44 94 ILE A C 1
ATOM 745 O O . ILE A 1 94 ? -12.047 4.489 30.906 1.00 88.44 94 ILE A O 1
ATOM 749 N N . ARG A 1 95 ? -10.025 5.471 30.956 1.00 87.62 95 ARG A N 1
ATOM 750 C CA . ARG A 1 95 ? -10.090 5.915 32.346 1.00 87.62 95 ARG A CA 1
ATOM 751 C C . ARG A 1 95 ? -10.456 7.388 32.377 1.00 87.62 95 ARG A C 1
ATOM 753 O O . ARG A 1 95 ? -9.820 8.210 31.729 1.00 87.62 95 ARG A O 1
ATOM 760 N N . ILE A 1 96 ? -11.486 7.716 33.140 1.00 88.25 96 ILE A N 1
ATOM 761 C CA . ILE A 1 96 ? -11.987 9.074 33.325 1.00 88.25 96 ILE A CA 1
ATOM 762 C C . ILE A 1 96 ? -11.872 9.419 34.802 1.00 88.25 96 ILE A C 1
ATOM 764 O O . ILE A 1 96 ? -12.468 8.741 35.639 1.00 88.25 96 ILE A O 1
ATOM 768 N N . GLN A 1 97 ? -11.149 10.487 35.114 1.00 88.12 97 GLN A N 1
ATOM 769 C CA . GLN A 1 97 ? -11.030 11.038 36.457 1.00 88.12 97 GLN A CA 1
ATOM 770 C C . GLN A 1 97 ? -11.818 12.348 36.559 1.00 88.12 97 GLN A C 1
ATOM 772 O O . GLN A 1 97 ? -11.624 13.257 35.753 1.00 88.12 97 GLN A O 1
ATOM 777 N N . SER A 1 98 ? -12.715 12.445 37.543 1.00 86.19 98 SER A N 1
ATOM 778 C CA . SER A 1 98 ? -13.556 13.629 37.771 1.00 86.19 98 SER A CA 1
ATOM 779 C C . SER A 1 98 ? -12.746 14.846 38.238 1.00 86.19 98 SER A C 1
ATOM 781 O O . SER A 1 98 ? -11.805 14.678 39.014 1.00 86.19 98 SER A O 1
ATOM 783 N N . ALA A 1 99 ? -13.206 16.055 37.901 1.00 82.19 99 ALA A N 1
ATOM 784 C CA . ALA A 1 99 ? -12.597 17.326 38.315 1.00 82.19 99 ALA A CA 1
ATOM 785 C C . ALA A 1 99 ? -12.821 17.706 39.801 1.00 82.19 99 ALA A C 1
ATOM 787 O O . ALA A 1 99 ? -12.262 18.687 40.284 1.00 82.19 99 ALA A O 1
ATOM 788 N N . GLY A 1 100 ? -13.638 16.947 40.545 1.00 79.88 100 GLY A N 1
ATOM 789 C CA . GLY A 1 100 ? -14.002 17.262 41.931 1.00 79.88 100 GLY A CA 1
ATOM 790 C C . GLY A 1 100 ? -12.919 16.937 42.976 1.00 79.88 100 GLY A C 1
ATOM 791 O O . GLY A 1 100 ? -12.004 16.154 42.712 1.00 79.88 100 GLY A O 1
ATOM 792 N N . PRO A 1 101 ? -13.055 17.453 44.214 1.00 72.19 101 PRO A N 1
ATOM 793 C CA . PRO A 1 101 ? -12.077 17.259 45.293 1.00 72.19 101 PRO A CA 1
ATOM 794 C C . PRO A 1 101 ? -11.917 15.787 45.704 1.00 72.19 101 PRO A C 1
ATOM 796 O O . PRO A 1 101 ? -10.838 15.376 46.120 1.00 72.19 101 PRO A O 1
ATOM 799 N N . ALA A 1 102 ? -12.968 14.978 45.537 1.00 76.88 102 ALA A N 1
ATOM 800 C CA . ALA A 1 102 ? -12.954 13.544 45.821 1.00 76.88 102 ALA A CA 1
ATOM 801 C C . ALA A 1 102 ? -12.289 12.693 44.716 1.00 76.88 102 ALA A C 1
ATOM 803 O O . ALA A 1 102 ? -12.126 11.494 44.922 1.00 76.88 102 ALA A O 1
ATOM 804 N N . LYS A 1 103 ? -11.929 13.290 43.562 1.00 77.69 103 LYS A N 1
ATOM 805 C CA . LYS A 1 103 ? -11.266 12.651 42.405 1.00 77.69 103 LYS A CA 1
ATOM 806 C C . LYS A 1 103 ? -11.723 11.203 42.155 1.00 77.69 103 LYS A C 1
ATOM 808 O O . LYS A 1 103 ? -10.933 10.268 42.278 1.00 77.69 103 LYS A O 1
ATOM 813 N N . SER A 1 104 ? -12.992 11.006 41.799 1.00 84.50 104 SER A N 1
ATOM 814 C CA . SER A 1 104 ? -13.495 9.674 41.455 1.00 84.50 104 SER A CA 1
ATOM 815 C C . SER A 1 104 ? -12.992 9.243 40.074 1.00 84.50 104 SER A C 1
ATOM 817 O O . SER A 1 104 ? -12.939 10.043 39.137 1.00 84.50 104 SER A O 1
ATOM 819 N N . THR A 1 105 ? -12.625 7.967 39.947 1.00 87.12 105 THR A N 1
ATOM 820 C CA . THR A 1 105 ? -12.126 7.384 38.695 1.00 87.12 105 THR A CA 1
ATOM 821 C C . THR A 1 105 ? -13.109 6.339 38.183 1.00 87.12 105 THR A C 1
ATOM 823 O O . THR A 1 105 ? -13.453 5.397 38.892 1.00 87.12 105 THR A O 1
ATOM 826 N N . SER A 1 106 ? -13.554 6.492 36.938 1.00 88.50 106 SER A N 1
ATOM 827 C CA . SER A 1 106 ? -14.395 5.529 36.220 1.00 88.50 106 SER A CA 1
ATOM 828 C C . SER A 1 106 ? -13.619 4.934 35.053 1.00 88.50 106 SER A C 1
ATOM 830 O O . SER A 1 106 ? -12.956 5.664 34.323 1.00 88.50 106 SER A O 1
ATOM 832 N N . THR A 1 107 ? -13.713 3.620 34.853 1.00 90.12 107 THR A N 1
ATOM 833 C CA . THR A 1 107 ? -13.044 2.930 33.739 1.00 90.12 107 THR A CA 1
ATOM 834 C C . THR A 1 107 ? -14.078 2.283 32.830 1.00 90.12 107 THR A C 1
ATOM 836 O O . THR A 1 107 ? -14.957 1.569 33.310 1.00 90.12 107 THR A O 1
ATOM 839 N N . TYR A 1 108 ? -13.955 2.518 31.527 1.00 90.44 108 TYR A N 1
ATOM 840 C CA . TYR A 1 108 ? -14.756 1.889 30.484 1.00 90.44 108 TYR A CA 1
ATOM 841 C C . TYR A 1 108 ? -13.868 0.972 29.647 1.00 90.44 108 TYR A C 1
ATOM 843 O O . TYR A 1 108 ? -12.751 1.340 29.286 1.00 90.44 108 TYR A O 1
ATOM 851 N N . THR A 1 109 ? -14.370 -0.214 29.328 1.00 91.69 109 THR A N 1
ATOM 852 C CA . THR A 1 109 ? -13.720 -1.173 28.437 1.00 91.69 109 THR A CA 1
ATOM 853 C C . THR A 1 109 ? -14.473 -1.205 27.119 1.00 91.69 109 THR A C 1
ATOM 855 O O . THR A 1 109 ? -15.676 -1.455 27.100 1.00 91.69 109 THR A O 1
ATOM 858 N N . VAL A 1 110 ? -13.761 -1.007 26.014 1.00 91.31 110 VAL A N 1
ATOM 859 C CA . VAL A 1 110 ? -14.311 -1.145 24.665 1.00 91.31 110 VAL A CA 1
ATOM 860 C C . VAL A 1 110 ? -13.584 -2.265 23.937 1.00 91.31 110 VAL A C 1
ATOM 862 O O . VAL A 1 110 ? -12.370 -2.213 23.753 1.00 91.31 110 VAL A O 1
ATOM 865 N N . THR A 1 111 ? -14.323 -3.290 23.533 1.00 92.06 111 THR A N 1
ATOM 866 C CA . THR A 1 111 ? -13.813 -4.417 22.753 1.00 92.06 111 THR A CA 1
ATOM 867 C C . THR A 1 111 ? -14.081 -4.161 21.280 1.00 92.06 111 THR A C 1
ATOM 869 O O . THR A 1 111 ? -15.217 -4.212 20.816 1.00 92.06 111 THR A O 1
ATOM 872 N N . LEU A 1 112 ? -13.020 -3.876 20.542 1.00 91.81 112 LEU A N 1
ATOM 873 C CA . LEU A 1 112 ? -13.027 -3.812 19.092 1.00 91.81 112 LEU A CA 1
ATOM 874 C C . LEU A 1 112 ? -12.939 -5.230 18.536 1.00 91.81 112 LEU A C 1
ATOM 876 O O . LEU A 1 112 ? -12.117 -6.023 18.999 1.00 91.81 112 LEU A O 1
ATOM 880 N N . SER A 1 113 ? -13.751 -5.539 17.534 1.00 92.12 113 SER A N 1
ATOM 881 C CA . SER A 1 113 ? -13.694 -6.808 16.808 1.00 92.12 113 SER A CA 1
ATOM 882 C C . SER A 1 113 ? -13.692 -6.535 15.313 1.00 92.12 113 SER A C 1
ATOM 884 O O . SER A 1 113 ? -14.626 -5.917 14.802 1.00 92.12 113 SER A O 1
ATOM 886 N N . ARG A 1 114 ? -12.636 -6.968 14.621 1.00 91.62 114 ARG A N 1
ATOM 887 C CA . ARG A 1 114 ? -12.543 -6.888 13.165 1.00 91.62 114 ARG A CA 1
ATOM 888 C C . ARG A 1 114 ? -12.678 -8.300 12.593 1.00 91.62 114 ARG A C 1
ATOM 890 O O . ARG A 1 114 ? -11.895 -9.176 12.963 1.00 91.62 114 ARG A O 1
ATOM 897 N N . PRO A 1 115 ? -13.666 -8.561 11.724 1.00 90.38 115 PRO A N 1
ATOM 898 C CA . PRO A 1 115 ? -13.845 -9.888 11.155 1.00 90.38 115 PRO A CA 1
ATOM 899 C C . PRO A 1 115 ? -12.677 -10.254 10.230 1.00 90.38 115 PRO A C 1
ATOM 901 O O . PRO A 1 115 ? -11.997 -9.386 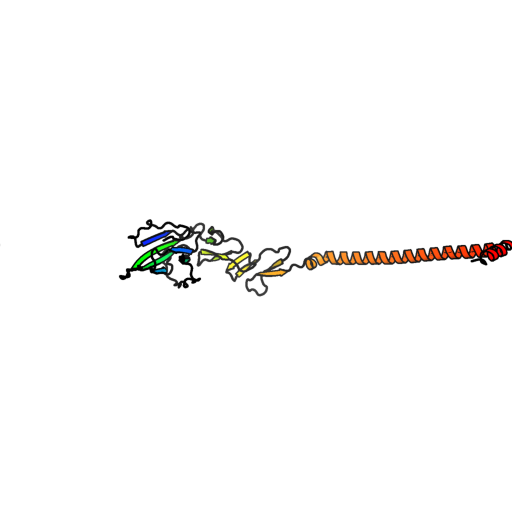9.683 1.00 90.38 115 PRO A O 1
ATOM 904 N N . GLN A 1 116 ? -12.451 -11.554 10.060 1.00 90.38 116 GLN A N 1
ATOM 905 C CA . GLN A 1 116 ? -11.558 -12.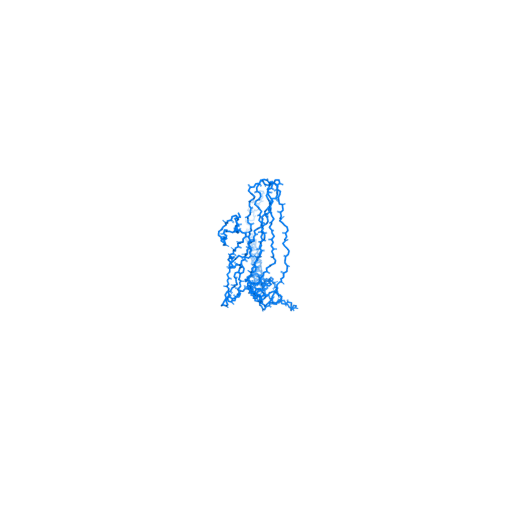076 9.027 1.00 90.38 116 GLN A CA 1
ATOM 906 C C . GLN A 1 116 ? -12.253 -12.074 7.659 1.00 90.38 116 GLN A C 1
ATOM 908 O O . GLN A 1 116 ? -13.486 -12.068 7.573 1.00 90.38 116 GLN A O 1
ATOM 913 N N . CYS A 1 117 ? -11.464 -12.108 6.588 1.00 91.56 117 CYS A N 1
ATOM 914 C CA . CYS A 1 117 ? -11.994 -12.334 5.250 1.00 91.56 117 CYS A CA 1
ATOM 915 C C . CYS A 1 117 ? -12.612 -13.747 5.128 1.00 91.56 117 CYS A C 1
ATOM 917 O O . CYS A 1 117 ? -12.183 -14.672 5.818 1.00 91.56 117 CYS A O 1
ATOM 919 N N . PRO A 1 118 ? -13.646 -13.932 4.287 1.00 91.62 118 PRO A N 1
ATOM 920 C CA . PRO A 1 118 ? -14.299 -15.228 4.115 1.00 91.62 118 PRO A CA 1
ATOM 921 C C . PRO A 1 118 ? -13.397 -16.224 3.372 1.00 91.62 118 PRO A C 1
ATOM 923 O O . PRO A 1 118 ? -12.656 -15.828 2.479 1.00 91.62 118 PRO A O 1
ATOM 926 N N . ASP A 1 119 ? -13.551 -17.526 3.629 1.00 89.50 119 ASP A N 1
ATOM 927 C CA . ASP A 1 119 ? -12.673 -18.579 3.076 1.00 89.50 119 ASP A CA 1
ATOM 928 C C . ASP A 1 119 ? -12.577 -18.586 1.538 1.00 89.50 119 ASP A C 1
ATOM 930 O O . ASP A 1 119 ? -11.547 -18.934 0.971 1.00 89.50 119 ASP A O 1
ATOM 934 N N . LYS A 1 120 ? -13.642 -18.173 0.834 1.00 92.31 120 LYS A N 1
ATOM 935 C CA . LYS A 1 120 ? -13.653 -18.076 -0.641 1.00 92.31 120 LYS A CA 1
ATOM 936 C C . LYS A 1 120 ? -12.810 -16.919 -1.189 1.00 92.31 120 LYS A C 1
ATOM 938 O O . LYS A 1 120 ? -12.515 -16.902 -2.378 1.00 92.31 120 LYS A O 1
ATOM 943 N N . ARG A 1 121 ? -12.527 -15.914 -0.361 1.00 93.44 121 ARG A N 1
ATOM 944 C CA . ARG A 1 121 ? -11.768 -14.704 -0.697 1.00 93.44 121 ARG A CA 1
ATOM 945 C C . ARG A 1 121 ? -10.926 -14.320 0.519 1.00 93.44 121 ARG A C 1
ATOM 947 O O . ARG A 1 121 ? -11.300 -13.371 1.204 1.00 93.44 121 ARG A O 1
ATOM 954 N N . PRO A 1 122 ? -9.874 -15.088 0.843 1.00 92.44 122 PRO A N 1
ATOM 955 C CA . PRO A 1 122 ? -9.188 -14.971 2.126 1.00 92.44 122 PRO A CA 1
ATOM 956 C C . PRO A 1 122 ? -8.262 -13.752 2.215 1.00 92.44 122 PRO A C 1
ATOM 958 O O . PRO A 1 122 ? -7.880 -13.376 3.317 1.00 92.44 122 PRO A O 1
ATOM 961 N N . LEU A 1 123 ? -7.915 -13.123 1.088 1.00 93.38 123 LEU A N 1
ATOM 962 C CA . LEU A 1 123 ? -6.903 -12.070 1.027 1.00 93.38 123 LEU A CA 1
ATOM 963 C C . LEU A 1 123 ? -7.539 -10.687 1.101 1.00 93.38 123 LEU A C 1
ATOM 965 O O . LEU A 1 123 ? -8.475 -10.400 0.361 1.00 93.38 123 LEU A O 1
ATOM 969 N N . PHE A 1 124 ? -7.019 -9.799 1.940 1.00 93.44 124 PHE A N 1
ATOM 970 C CA . PHE A 1 124 ? -7.494 -8.416 2.019 1.00 93.44 124 PHE A CA 1
ATOM 971 C C . PHE A 1 124 ? -6.607 -7.442 1.244 1.00 93.44 124 PHE A C 1
ATOM 973 O O . PHE A 1 124 ? -5.395 -7.401 1.443 1.00 93.44 124 PHE A O 1
ATOM 980 N N . ASP A 1 125 ? -7.230 -6.605 0.417 1.00 91.75 125 ASP A N 1
ATOM 981 C CA . ASP A 1 125 ? -6.574 -5.522 -0.314 1.00 91.75 125 ASP A CA 1
ATOM 982 C C . ASP A 1 125 ? -6.738 -4.192 0.458 1.00 91.75 125 ASP A C 1
ATOM 984 O O . ASP A 1 125 ? -7.875 -3.717 0.601 1.00 91.75 125 ASP A O 1
ATOM 988 N N . PRO A 1 126 ? -5.642 -3.583 0.961 1.00 86.06 126 PRO A N 1
ATOM 989 C CA . PRO A 1 126 ? -5.701 -2.344 1.739 1.00 86.06 126 PRO A CA 1
ATOM 990 C C . PRO A 1 126 ? -6.086 -1.112 0.907 1.00 86.06 126 PRO A C 1
ATOM 992 O O . PRO A 1 126 ? -6.667 -0.169 1.444 1.00 86.06 126 PRO A O 1
ATOM 995 N N . GLU A 1 127 ? -5.816 -1.113 -0.399 1.00 86.56 127 GLU A N 1
ATOM 996 C CA . GLU A 1 127 ? -6.139 0.005 -1.288 1.00 86.56 127 GLU A CA 1
ATOM 997 C C . GLU A 1 127 ? -7.628 -0.015 -1.650 1.00 86.56 127 GLU A C 1
ATOM 999 O O . GLU A 1 127 ? -8.341 0.983 -1.518 1.00 86.56 127 GLU A O 1
ATOM 1004 N N . LYS A 1 128 ? -8.137 -1.193 -2.033 1.00 89.12 128 LYS A N 1
ATOM 1005 C CA . LYS A 1 128 ? -9.551 -1.381 -2.400 1.00 89.12 128 LYS A CA 1
ATOM 1006 C C . LYS A 1 128 ? -10.470 -1.599 -1.197 1.00 89.12 128 LYS A C 1
ATOM 1008 O O . LYS A 1 128 ? -11.690 -1.639 -1.397 1.00 89.12 128 LYS A O 1
ATOM 1013 N N . ARG A 1 129 ? -9.900 -1.768 0.006 1.00 89.75 129 ARG A N 1
ATOM 1014 C CA . ARG A 1 129 ? -10.569 -2.002 1.303 1.00 89.75 129 ARG A CA 1
ATOM 1015 C C . ARG A 1 129 ? -11.547 -3.182 1.292 1.00 89.75 129 ARG A C 1
ATOM 1017 O O . ARG A 1 129 ? -12.630 -3.116 1.879 1.00 89.75 129 ARG A O 1
ATOM 1024 N N . ARG A 1 130 ? -11.211 -4.249 0.560 1.00 91.75 130 ARG A N 1
ATOM 1025 C CA . ARG A 1 130 ? -12.102 -5.392 0.277 1.00 91.75 130 ARG A CA 1
ATOM 1026 C C . ARG A 1 130 ? -11.319 -6.701 0.175 1.00 91.75 130 ARG A C 1
ATOM 1028 O O . ARG A 1 130 ? -10.128 -6.688 -0.109 1.00 91.75 130 ARG A O 1
ATOM 1035 N N . CYS A 1 131 ? -12.008 -7.823 0.378 1.00 93.19 131 CYS A N 1
ATOM 1036 C CA . CYS A 1 131 ? -11.414 -9.155 0.272 1.00 93.19 131 CYS A CA 1
ATOM 1037 C C . CYS A 1 131 ? -11.468 -9.712 -1.165 1.00 93.19 131 CYS A C 1
ATOM 1039 O O . CYS A 1 131 ? -12.499 -9.600 -1.842 1.00 93.19 131 CYS A O 1
ATOM 1041 N N . PHE A 1 132 ? -10.393 -10.377 -1.581 1.00 93.50 132 PHE A N 1
ATOM 1042 C CA . PHE A 1 132 ? -10.172 -11.001 -2.881 1.00 93.50 132 PHE A CA 1
ATOM 1043 C C . PHE A 1 132 ? -9.726 -12.463 -2.733 1.00 93.50 132 PHE A C 1
ATOM 1045 O O . PHE A 1 132 ? -9.299 -12.916 -1.672 1.00 93.50 132 PHE A O 1
ATOM 1052 N N . ASP A 1 133 ? -9.887 -13.218 -3.813 1.00 93.88 133 ASP A N 1
ATOM 1053 C CA . ASP A 1 133 ? -9.363 -14.577 -3.973 1.00 93.88 133 ASP A CA 1
ATOM 1054 C C . ASP A 1 133 ? -7.870 -14.582 -4.333 1.00 93.88 133 ASP A C 1
ATOM 1056 O O . ASP A 1 133 ? -7.136 -15.474 -3.917 1.00 93.88 133 ASP A O 1
ATOM 1060 N N . SER A 1 134 ? -7.421 -13.568 -5.071 1.00 92.06 134 SER A N 1
ATOM 1061 C CA . SER A 1 134 ? -6.038 -13.371 -5.494 1.00 92.06 134 SER A CA 1
ATOM 1062 C C . SER A 1 134 ? -5.661 -11.888 -5.459 1.00 92.06 134 SER A C 1
ATOM 1064 O O . SER A 1 134 ? -6.510 -11.011 -5.628 1.00 92.06 134 SER A O 1
ATOM 1066 N N . CYS A 1 135 ? -4.383 -11.601 -5.217 1.00 92.88 135 CYS A N 1
ATOM 1067 C CA . CYS A 1 135 ? -3.876 -10.232 -5.240 1.00 92.88 135 CYS A CA 1
ATOM 1068 C C . CYS A 1 135 ? -3.736 -9.708 -6.674 1.00 92.88 135 CYS A C 1
ATOM 1070 O O . CYS A 1 135 ? -3.486 -10.468 -7.611 1.00 92.88 135 CYS A O 1
ATOM 1072 N N . ASN A 1 136 ? -3.896 -8.392 -6.840 1.00 91.44 136 ASN A N 1
ATOM 1073 C CA . ASN A 1 136 ? -3.720 -7.734 -8.135 1.00 91.44 136 ASN A CA 1
ATOM 1074 C C . ASN A 1 136 ? -2.246 -7.770 -8.583 1.00 91.44 136 ASN A C 1
ATOM 1076 O O . ASN A 1 136 ? -1.345 -8.059 -7.795 1.00 91.44 136 ASN A O 1
ATOM 1080 N N . GLU A 1 137 ? -1.987 -7.418 -9.845 1.00 90.75 137 GLU A N 1
ATOM 1081 C CA . GLU A 1 137 ? -0.614 -7.202 -10.314 1.00 90.75 137 GLU A CA 1
ATOM 1082 C C . GLU A 1 137 ? 0.096 -6.130 -9.473 1.00 90.75 137 GLU A C 1
ATOM 1084 O O . GLU A 1 137 ? -0.510 -5.141 -9.063 1.00 90.75 137 GLU A O 1
ATOM 1089 N N . GLY A 1 138 ? 1.382 -6.349 -9.201 1.00 91.50 138 GLY A N 1
ATOM 1090 C CA . GLY A 1 138 ? 2.180 -5.515 -8.307 1.00 91.50 138 GLY A CA 1
ATOM 1091 C C . GLY A 1 138 ? 1.990 -5.827 -6.822 1.00 91.50 138 GLY A C 1
ATOM 1092 O O . GLY A 1 138 ? 2.595 -5.145 -6.001 1.00 91.50 138 GLY A O 1
ATOM 1093 N N . TYR A 1 139 ? 1.197 -6.845 -6.472 1.00 94.00 139 TYR A N 1
ATOM 1094 C CA . TYR A 1 139 ? 0.993 -7.302 -5.098 1.00 94.00 139 TYR A CA 1
ATOM 1095 C C . TYR A 1 139 ? 1.189 -8.817 -4.975 1.00 94.00 139 TYR A C 1
ATOM 1097 O O . TYR A 1 139 ? 0.979 -9.569 -5.930 1.00 94.00 139 TYR A O 1
ATOM 1105 N N . PHE A 1 140 ? 1.554 -9.272 -3.779 1.00 94.06 140 PHE A N 1
ATOM 1106 C CA . PHE A 1 140 ? 1.647 -10.685 -3.425 1.00 94.06 140 PHE A CA 1
ATOM 1107 C C . PHE A 1 140 ? 0.832 -10.995 -2.172 1.00 94.06 140 PHE A C 1
ATOM 1109 O O . PHE A 1 140 ? 0.494 -10.110 -1.389 1.00 94.06 140 PHE A O 1
ATOM 1116 N N . SER A 1 141 ? 0.477 -12.268 -2.019 1.00 93.75 141 SER A N 1
ATOM 1117 C CA . SER A 1 141 ? -0.264 -12.761 -0.861 1.00 93.75 141 SER A CA 1
ATOM 1118 C C . SER A 1 141 ? 0.715 -13.035 0.272 1.00 93.75 141 SER A C 1
ATOM 1120 O O . SER A 1 141 ? 1.534 -13.949 0.145 1.00 93.75 141 SER A O 1
ATOM 1122 N N . ASP A 1 142 ? 0.594 -12.307 1.374 1.00 90.00 142 ASP A N 1
ATOM 1123 C CA . ASP A 1 142 ? 1.307 -12.635 2.602 1.00 90.00 142 ASP A CA 1
ATOM 1124 C C . ASP A 1 142 ? 0.496 -13.664 3.422 1.00 90.00 142 ASP A C 1
ATOM 1126 O O . ASP A 1 142 ? -0.614 -13.346 3.869 1.00 90.00 142 ASP A O 1
ATOM 1130 N N . PRO A 1 143 ? 1.004 -14.899 3.617 1.00 84.56 143 PRO A N 1
ATOM 1131 C CA . PRO A 1 143 ? 0.307 -15.931 4.381 1.00 84.56 143 PRO A CA 1
ATOM 1132 C C . PRO A 1 143 ? 0.226 -15.633 5.884 1.00 84.56 143 PRO A C 1
ATOM 1134 O O . PRO A 1 143 ? -0.652 -16.184 6.551 1.00 84.56 143 PRO A O 1
ATOM 1137 N N . ASP A 1 144 ? 1.109 -14.785 6.424 1.00 84.19 144 ASP A N 1
ATOM 1138 C CA . ASP A 1 144 ? 1.126 -14.477 7.857 1.00 84.19 144 ASP A CA 1
ATOM 1139 C C . ASP A 1 144 ? -0.001 -13.502 8.224 1.00 84.19 144 ASP A C 1
ATOM 1141 O O . ASP A 1 144 ? -0.660 -13.659 9.257 1.00 84.19 144 ASP A O 1
ATOM 1145 N N . THR A 1 145 ? -0.271 -12.523 7.357 1.00 83.75 145 THR A N 1
ATOM 1146 C CA . THR A 1 145 ? -1.314 -11.508 7.583 1.00 83.75 145 THR A CA 1
ATOM 1147 C C . THR A 1 145 ? -2.606 -11.751 6.798 1.00 83.75 145 THR A C 1
ATOM 1149 O O . THR A 1 145 ? -3.627 -11.133 7.108 1.00 83.75 145 THR A O 1
ATOM 1152 N N . ASN A 1 146 ? -2.601 -12.654 5.808 1.00 88.50 146 ASN A N 1
ATOM 1153 C CA . ASN A 1 146 ? -3.671 -12.824 4.814 1.00 88.50 146 ASN A CA 1
ATOM 1154 C C . ASN A 1 146 ? -4.026 -11.506 4.099 1.00 88.50 146 ASN A C 1
ATOM 1156 O O . ASN A 1 146 ? -5.196 -11.193 3.850 1.00 88.50 146 ASN A O 1
ATOM 1160 N N . ARG A 1 147 ? -3.010 -10.699 3.777 1.00 90.62 147 ARG A N 1
ATOM 1161 C CA . ARG A 1 147 ? -3.165 -9.416 3.078 1.00 90.62 147 ARG A CA 1
ATOM 1162 C C . ARG A 1 147 ? -2.408 -9.424 1.761 1.00 90.62 147 ARG A C 1
ATOM 1164 O O . ARG A 1 147 ? -1.462 -10.182 1.562 1.00 90.62 147 ARG A O 1
ATOM 1171 N N . CYS A 1 148 ? -2.856 -8.563 0.859 1.00 93.19 148 CYS A N 1
ATOM 1172 C CA . CYS A 1 148 ? -2.109 -8.233 -0.337 1.00 93.19 148 CYS A CA 1
ATOM 1173 C C . CYS A 1 148 ? -1.083 -7.156 -0.000 1.00 93.19 148 CYS A C 1
ATOM 1175 O O . CYS A 1 148 ? -1.441 -6.006 0.264 1.00 93.19 148 CYS A O 1
ATOM 1177 N N . GLU A 1 149 ? 0.185 -7.543 -0.018 1.00 91.88 149 GLU A N 1
ATOM 1178 C CA . GLU A 1 149 ? 1.314 -6.642 0.174 1.00 91.88 149 GLU A CA 1
ATOM 1179 C C . GLU A 1 149 ? 1.909 -6.233 -1.165 1.00 91.88 149 GLU A C 1
ATOM 1181 O O . GLU A 1 149 ? 1.855 -6.978 -2.143 1.00 91.88 149 GLU A O 1
ATOM 1186 N N . GLN A 1 150 ? 2.447 -5.019 -1.228 1.00 93.25 150 GLN A N 1
ATOM 1187 C CA . GLN A 1 150 ? 3.001 -4.486 -2.463 1.00 93.25 150 GLN A CA 1
ATOM 1188 C C . GLN A 1 150 ? 4.344 -5.154 -2.779 1.00 93.25 150 GLN A C 1
ATOM 1190 O O . GLN A 1 150 ? 5.208 -5.299 -1.914 1.00 93.25 150 GLN A O 1
ATOM 1195 N N . CYS A 1 151 ? 4.534 -5.533 -4.039 1.00 93.38 151 CYS A N 1
ATOM 1196 C CA . CYS A 1 151 ? 5.819 -5.981 -4.556 1.00 93.38 151 CYS A CA 1
ATOM 1197 C C . CYS A 1 151 ? 6.856 -4.847 -4.543 1.00 93.38 151 CYS A C 1
ATOM 1199 O O . CYS A 1 151 ? 6.530 -3.662 -4.442 1.00 93.38 151 CYS A O 1
ATOM 1201 N N . ASN A 1 152 ? 8.126 -5.214 -4.723 1.00 91.81 152 ASN A N 1
ATOM 1202 C CA . ASN A 1 152 ? 9.199 -4.245 -4.927 1.00 91.81 152 ASN A CA 1
ATOM 1203 C C . ASN A 1 152 ? 8.932 -3.335 -6.143 1.00 91.81 152 ASN A C 1
ATOM 1205 O O . ASN A 1 152 ? 8.174 -3.669 -7.058 1.00 91.81 152 ASN A O 1
ATOM 1209 N N . VAL A 1 153 ? 9.604 -2.188 -6.176 1.00 91.19 153 VAL A N 1
ATOM 1210 C CA . VAL A 1 153 ? 9.468 -1.190 -7.237 1.00 91.19 153 VAL A CA 1
ATOM 1211 C C . VAL A 1 153 ? 9.739 -1.824 -8.607 1.00 91.19 153 VAL A C 1
ATOM 1213 O O . VAL A 1 153 ? 10.661 -2.621 -8.777 1.00 91.19 153 VAL A O 1
ATOM 1216 N N . PHE A 1 154 ? 8.909 -1.471 -9.590 1.00 92.56 154 PHE A N 1
ATOM 1217 C CA . PHE A 1 154 ? 8.927 -1.990 -10.966 1.00 92.56 154 PHE A CA 1
ATOM 1218 C C . PHE A 1 154 ? 8.632 -3.493 -11.122 1.00 92.56 154 PHE A C 1
ATOM 1220 O O . PHE A 1 154 ? 8.640 -4.005 -12.245 1.00 92.56 154 PHE A O 1
ATOM 1227 N N . CYS A 1 155 ? 8.339 -4.198 -10.030 1.00 94.94 155 CYS A N 1
ATOM 1228 C CA . CYS A 1 155 ? 7.933 -5.588 -10.075 1.00 94.94 155 CYS A CA 1
ATOM 1229 C C . CYS A 1 155 ? 6.421 -5.711 -10.294 1.00 94.94 155 CYS A C 1
ATOM 1231 O O . CYS A 1 155 ? 5.621 -5.132 -9.561 1.00 94.94 155 CYS A O 1
ATOM 1233 N N . ARG A 1 156 ? 6.029 -6.511 -11.286 1.00 94.44 156 ARG A N 1
ATOM 1234 C CA . ARG A 1 156 ? 4.629 -6.806 -11.617 1.00 94.44 156 ARG A CA 1
ATOM 1235 C C . ARG A 1 156 ? 4.123 -8.075 -10.937 1.00 94.44 156 ARG A C 1
ATOM 1237 O O . ARG A 1 156 ? 2.940 -8.177 -10.630 1.00 94.44 156 ARG A O 1
ATOM 1244 N N . ARG A 1 157 ? 4.988 -9.067 -10.724 1.00 93.38 157 ARG A N 1
ATOM 1245 C CA . ARG A 1 157 ? 4.630 -10.314 -10.035 1.00 93.38 157 ARG A CA 1
ATOM 1246 C C . ARG A 1 157 ? 5.771 -10.750 -9.136 1.00 93.38 157 ARG A C 1
ATOM 1248 O O . ARG A 1 157 ? 6.884 -10.926 -9.624 1.00 93.38 157 ARG A O 1
ATOM 1255 N N . CYS A 1 158 ? 5.474 -10.977 -7.865 1.00 93.62 158 CYS A N 1
ATOM 1256 C CA . CYS A 1 158 ? 6.439 -11.419 -6.871 1.00 93.62 158 CYS A CA 1
ATOM 1257 C C . CYS A 1 158 ? 5.839 -12.499 -5.959 1.00 93.62 158 CYS A C 1
ATOM 1259 O O . CYS A 1 158 ? 4.617 -12.647 -5.888 1.00 93.62 158 CYS A O 1
ATOM 1261 N N . THR A 1 159 ? 6.700 -13.273 -5.297 1.00 91.50 159 THR A N 1
ATOM 1262 C CA . THR A 1 159 ? 6.306 -14.201 -4.214 1.00 91.50 159 THR A CA 1
ATOM 1263 C C . THR A 1 159 ? 6.530 -13.580 -2.836 1.00 91.50 159 THR A C 1
ATOM 1265 O O . THR A 1 159 ? 5.864 -13.945 -1.874 1.00 91.50 159 THR A O 1
ATOM 1268 N N . SER A 1 160 ? 7.469 -12.637 -2.759 1.00 91.25 160 SER A N 1
ATOM 1269 C CA . SER A 1 160 ? 7.825 -11.858 -1.581 1.00 91.25 160 SER A CA 1
ATOM 1270 C C . SER A 1 160 ? 8.353 -10.493 -2.015 1.00 91.25 160 SER A C 1
ATOM 1272 O O . SER A 1 160 ? 8.649 -10.273 -3.192 1.00 91.25 160 SER A O 1
ATOM 1274 N N . ILE A 1 161 ? 8.563 -9.591 -1.059 1.00 89.75 161 ILE A N 1
ATOM 1275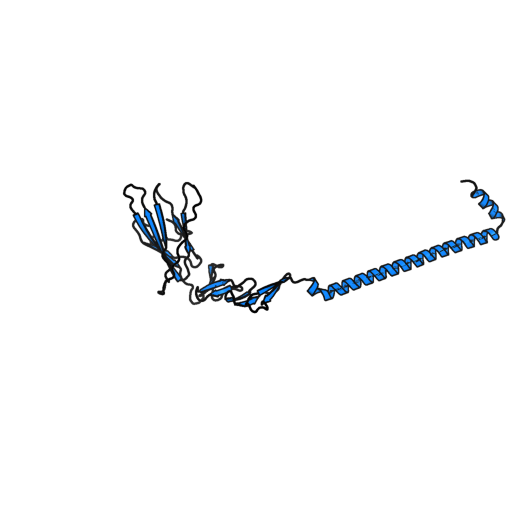 C CA . ILE A 1 161 ? 9.149 -8.274 -1.333 1.00 89.75 161 ILE A CA 1
ATOM 1276 C C . ILE A 1 161 ? 10.559 -8.339 -1.956 1.00 89.75 161 ILE A C 1
ATOM 1278 O O . ILE A 1 161 ? 10.970 -7.400 -2.631 1.00 89.75 161 ILE A O 1
ATOM 1282 N N . LEU A 1 162 ? 11.300 -9.436 -1.760 1.00 89.75 162 LEU A N 1
ATOM 1283 C CA . LEU A 1 162 ? 12.662 -9.611 -2.283 1.00 89.75 162 LEU A CA 1
ATOM 1284 C C . LEU A 1 162 ? 12.721 -10.453 -3.565 1.00 89.75 162 LEU A C 1
ATOM 1286 O O . LEU A 1 162 ? 13.748 -10.448 -4.233 1.00 89.75 162 LEU A O 1
ATOM 1290 N N . ASP A 1 163 ? 11.654 -11.174 -3.906 1.00 90.69 163 ASP A N 1
ATOM 1291 C CA . ASP A 1 163 ? 11.660 -12.152 -4.997 1.00 90.69 163 ASP A CA 1
ATOM 1292 C C . ASP A 1 163 ? 10.670 -11.763 -6.098 1.00 90.69 163 ASP A C 1
ATOM 1294 O O . ASP A 1 163 ? 9.491 -12.144 -6.086 1.00 90.69 163 ASP A O 1
ATOM 1298 N N . CYS A 1 164 ? 11.153 -10.960 -7.049 1.00 93.75 164 CYS A N 1
ATOM 1299 C CA . CYS A 1 164 ? 10.402 -10.603 -8.242 1.00 93.75 164 CYS A CA 1
ATOM 1300 C C . CYS A 1 164 ? 10.534 -11.665 -9.337 1.00 93.75 164 CYS A C 1
ATOM 1302 O O . CYS A 1 164 ? 11.621 -11.949 -9.835 1.00 93.75 164 CYS A O 1
ATOM 1304 N N . LEU A 1 165 ? 9.389 -12.167 -9.795 1.00 91.81 165 LEU A N 1
ATOM 1305 C CA . LEU A 1 165 ? 9.290 -13.126 -10.893 1.00 91.81 165 LEU A CA 1
ATOM 1306 C C . LEU A 1 165 ? 9.167 -12.441 -12.258 1.00 91.81 165 LEU A C 1
ATOM 1308 O O . LEU A 1 165 ? 9.591 -12.993 -13.271 1.00 91.81 165 LEU A O 1
ATOM 1312 N N . ALA A 1 166 ? 8.531 -11.267 -12.310 1.00 92.81 166 ALA A N 1
ATOM 1313 C CA . ALA A 1 166 ? 8.326 -10.533 -13.555 1.00 92.81 166 ALA A CA 1
ATOM 1314 C C . ALA A 1 166 ? 8.217 -9.025 -13.318 1.00 92.81 166 ALA A C 1
ATOM 1316 O O . ALA A 1 166 ? 7.459 -8.586 -12.452 1.00 92.81 166 ALA A O 1
ATOM 1317 N N . CYS A 1 167 ? 8.904 -8.241 -14.148 1.00 94.44 167 CYS A N 1
ATOM 1318 C CA . CYS A 1 167 ? 8.803 -6.784 -14.163 1.00 94.44 167 CYS A CA 1
ATOM 1319 C C . CYS A 1 167 ? 7.564 -6.302 -14.939 1.00 94.44 167 CYS A C 1
ATOM 1321 O O . CYS A 1 167 ? 6.865 -7.094 -15.593 1.00 94.44 167 CYS A O 1
ATOM 1323 N N . TYR A 1 168 ? 7.273 -5.002 -14.843 1.00 93.81 168 TYR A N 1
ATOM 1324 C CA . TYR A 1 168 ? 6.318 -4.349 -15.743 1.00 93.81 168 TYR A CA 1
ATOM 1325 C C . TYR A 1 168 ? 6.773 -4.432 -17.202 1.00 93.81 168 TYR A C 1
ATOM 1327 O O . TYR A 1 168 ? 7.913 -4.789 -17.494 1.00 93.81 168 TYR A O 1
ATOM 1335 N N . ARG A 1 169 ? 5.838 -4.177 -18.120 1.00 92.38 169 ARG A N 1
ATOM 1336 C CA . ARG A 1 169 ? 6.153 -4.099 -19.547 1.00 92.38 169 ARG A CA 1
ATOM 1337 C C . ARG A 1 169 ? 6.903 -2.807 -19.833 1.00 92.38 169 ARG A C 1
ATOM 1339 O O . ARG A 1 169 ? 6.741 -1.837 -19.103 1.00 92.38 169 ARG A O 1
ATOM 1346 N N . ASP A 1 170 ? 7.700 -2.839 -20.888 1.00 91.56 170 ASP A N 1
ATOM 1347 C CA . ASP A 1 170 ? 8.404 -1.663 -21.378 1.00 91.56 170 ASP A CA 1
ATOM 1348 C C . ASP A 1 170 ? 7.403 -0.617 -21.872 1.00 91.56 170 ASP A C 1
ATOM 1350 O O . ASP A 1 170 ? 6.427 -0.959 -22.546 1.00 91.56 170 ASP A O 1
ATOM 1354 N N . ASP A 1 171 ? 7.694 0.637 -21.553 1.00 89.88 171 ASP A N 1
ATOM 1355 C CA . ASP A 1 171 ? 6.975 1.811 -22.036 1.00 89.88 171 ASP A CA 1
ATOM 1356 C C . ASP A 1 171 ? 7.835 2.541 -23.091 1.00 89.88 171 ASP A C 1
ATOM 1358 O O . ASP A 1 171 ? 8.937 2.099 -23.443 1.00 89.88 171 ASP A O 1
ATOM 1362 N N . ASP A 1 172 ? 7.343 3.669 -23.608 1.00 85.44 172 ASP A N 1
ATOM 1363 C CA . ASP A 1 172 ? 8.049 4.457 -24.630 1.00 85.44 172 ASP A CA 1
ATOM 1364 C C . ASP A 1 172 ? 9.400 4.994 -24.119 1.00 85.44 172 ASP A C 1
ATOM 1366 O O . ASP A 1 172 ? 10.384 5.024 -24.859 1.00 85.44 172 ASP A O 1
ATOM 1370 N N . ASP A 1 173 ? 9.467 5.347 -22.832 1.00 87.31 173 ASP A N 1
ATOM 1371 C CA . ASP A 1 173 ? 10.645 5.962 -22.212 1.00 87.31 173 ASP A CA 1
ATOM 1372 C C . ASP A 1 173 ? 11.576 4.958 -21.514 1.00 87.31 173 ASP A C 1
ATOM 1374 O O . ASP A 1 173 ? 12.765 5.238 -21.309 1.00 87.31 173 ASP A O 1
ATOM 1378 N N . TYR A 1 174 ? 11.054 3.797 -21.098 1.00 90.38 174 TYR A N 1
ATOM 1379 C CA . TYR A 1 174 ? 11.754 2.897 -20.181 1.00 90.38 174 TYR A CA 1
ATOM 1380 C C . TYR A 1 174 ? 11.595 1.422 -20.531 1.00 90.38 174 TYR A C 1
ATOM 1382 O O . TYR A 1 174 ? 10.509 0.936 -20.832 1.00 90.38 174 TYR A O 1
ATOM 1390 N N . THR A 1 175 ? 12.695 0.693 -20.364 1.00 91.25 175 THR A N 1
ATOM 1391 C CA . THR A 1 175 ? 12.744 -0.768 -20.390 1.00 91.25 175 THR A CA 1
ATOM 1392 C C . THR A 1 175 ? 12.903 -1.299 -18.969 1.00 91.25 175 THR A C 1
ATOM 1394 O O . THR A 1 175 ? 13.775 -0.834 -18.223 1.00 91.25 175 THR A O 1
ATOM 1397 N N . TYR A 1 176 ? 12.095 -2.290 -18.592 1.00 92.75 176 TYR A N 1
ATOM 1398 C CA . TYR A 1 176 ? 12.119 -2.909 -17.269 1.00 92.75 176 TYR A CA 1
ATOM 1399 C C . TYR A 1 176 ? 12.595 -4.355 -17.366 1.00 92.75 176 TYR A C 1
ATOM 1401 O O . TYR A 1 176 ? 11.939 -5.219 -17.941 1.00 92.75 176 TYR A O 1
ATOM 1409 N N . ALA A 1 177 ? 13.738 -4.645 -16.752 1.00 92.25 177 ALA A N 1
ATOM 1410 C CA . ALA A 1 177 ? 14.329 -5.978 -16.787 1.00 92.25 177 ALA A CA 1
ATOM 1411 C C . ALA A 1 177 ? 14.728 -6.444 -15.390 1.00 92.25 177 ALA A C 1
ATOM 1413 O O . ALA A 1 177 ? 15.093 -5.635 -14.532 1.00 92.25 177 ALA A O 1
ATOM 1414 N N . LEU A 1 178 ? 14.712 -7.761 -15.181 1.00 92.38 178 LEU A N 1
ATOM 1415 C CA . LEU A 1 178 ? 15.278 -8.355 -13.976 1.00 92.38 178 LEU A CA 1
ATOM 1416 C C . LEU A 1 178 ? 16.762 -7.992 -13.877 1.00 92.38 178 LEU A C 1
ATOM 1418 O O . LEU A 1 178 ? 17.504 -7.952 -14.868 1.00 92.38 178 LEU A O 1
ATOM 1422 N N . SER A 1 179 ? 17.183 -7.669 -12.664 1.00 89.06 179 SER A N 1
ATOM 1423 C CA . SER A 1 179 ? 18.557 -7.307 -12.381 1.00 89.06 179 SER A CA 1
ATOM 1424 C C . SER A 1 179 ? 19.478 -8.513 -12.621 1.00 89.06 179 SER A C 1
ATOM 1426 O O . SER A 1 179 ? 19.225 -9.609 -12.116 1.00 89.06 179 SER A O 1
ATOM 1428 N N . PRO A 1 180 ? 20.590 -8.333 -13.357 1.00 84.50 180 PRO A N 1
ATOM 1429 C CA . PRO A 1 180 ? 21.529 -9.414 -13.656 1.00 84.50 180 PRO A CA 1
ATOM 1430 C C . PRO A 1 180 ? 22.306 -9.890 -12.421 1.00 84.50 180 PRO A C 1
ATOM 1432 O O . PRO A 1 180 ? 23.010 -10.892 -12.493 1.00 84.50 180 PRO A O 1
ATOM 1435 N N . LYS A 1 181 ? 22.196 -9.180 -11.290 1.00 82.38 181 LYS A N 1
ATOM 1436 C CA . LYS A 1 181 ? 22.835 -9.558 -10.025 1.00 82.38 181 LYS A CA 1
ATOM 1437 C C . LYS A 1 181 ? 22.111 -10.705 -9.310 1.00 82.38 181 LYS A C 1
ATOM 1439 O O . LYS A 1 181 ? 22.652 -11.217 -8.335 1.00 82.38 181 LYS A O 1
ATOM 1444 N N . GLY A 1 182 ? 20.926 -11.108 -9.782 1.00 80.00 182 GLY A N 1
ATOM 1445 C CA . GLY A 1 182 ? 20.149 -12.198 -9.183 1.00 80.00 182 GLY A CA 1
ATOM 1446 C C . GLY A 1 182 ? 19.522 -11.841 -7.833 1.00 80.00 182 GLY A C 1
ATOM 1447 O O . GLY A 1 182 ? 19.150 -12.726 -7.076 1.00 80.00 182 GLY A O 1
ATOM 1448 N N . ASP A 1 183 ? 19.398 -10.553 -7.525 1.00 85.44 183 ASP A N 1
ATOM 1449 C CA . ASP A 1 183 ? 18.821 -10.012 -6.291 1.00 85.44 183 ASP A CA 1
ATOM 1450 C C . ASP A 1 183 ? 17.283 -9.963 -6.305 1.00 85.44 183 ASP A C 1
ATOM 1452 O O . ASP A 1 183 ? 16.689 -9.325 -5.444 1.00 85.44 183 ASP A O 1
ATOM 1456 N N . GLY A 1 184 ? 16.638 -10.584 -7.301 1.00 85.12 184 GLY A N 1
ATOM 1457 C CA . GLY A 1 184 ? 15.177 -10.608 -7.421 1.00 85.12 184 GLY A CA 1
ATOM 1458 C C . GLY A 1 184 ? 14.553 -9.222 -7.610 1.00 85.12 184 GLY A C 1
ATOM 1459 O O . GLY A 1 184 ? 13.366 -9.047 -7.354 1.00 85.12 184 GLY A O 1
ATOM 1460 N N . SER A 1 185 ? 15.329 -8.223 -8.045 1.00 90.62 185 SER A N 1
ATOM 1461 C CA . SER A 1 185 ? 14.865 -6.848 -8.250 1.00 90.62 185 SER A CA 1
ATOM 1462 C C . SER A 1 185 ? 14.701 -6.512 -9.736 1.00 90.62 185 SER A C 1
ATOM 1464 O O . SER A 1 185 ? 15.353 -7.094 -10.607 1.00 90.62 185 SER A O 1
ATOM 1466 N N . CYS A 1 186 ? 13.825 -5.553 -10.038 1.00 93.19 186 CYS A N 1
ATOM 1467 C CA . CYS A 1 186 ? 13.651 -5.011 -11.383 1.00 93.19 186 CYS A CA 1
ATOM 1468 C C . CYS A 1 186 ? 14.400 -3.686 -11.517 1.00 93.19 186 CYS A C 1
ATOM 1470 O O . CYS A 1 186 ? 14.250 -2.783 -10.693 1.00 93.19 186 CYS A O 1
ATOM 1472 N N . ARG A 1 187 ? 15.182 -3.546 -12.589 1.00 92.31 187 ARG A N 1
ATOM 1473 C CA . ARG A 1 187 ? 15.849 -2.291 -12.947 1.00 92.31 187 ARG A CA 1
ATOM 1474 C C . ARG A 1 187 ? 15.134 -1.632 -14.117 1.00 92.31 187 ARG A C 1
ATOM 1476 O O . ARG A 1 187 ? 14.746 -2.305 -15.069 1.00 92.31 187 ARG A O 1
ATOM 1483 N N . ARG A 1 188 ? 15.030 -0.305 -14.056 1.00 93.19 188 ARG A N 1
ATOM 1484 C CA . ARG A 1 188 ? 14.645 0.529 -15.197 1.00 93.19 188 ARG A CA 1
ATOM 1485 C C . ARG A 1 188 ? 15.890 0.963 -15.967 1.00 93.19 188 ARG A C 1
ATOM 1487 O O . ARG A 1 188 ? 16.882 1.363 -15.353 1.00 93.19 188 ARG A O 1
ATOM 1494 N N . ALA A 1 189 ? 15.830 0.907 -17.287 1.00 89.94 189 ALA A N 1
ATOM 1495 C CA . ALA A 1 189 ? 16.811 1.492 -18.192 1.00 89.94 189 ALA A CA 1
ATOM 1496 C C . ALA A 1 189 ? 16.092 2.479 -19.114 1.00 89.94 189 ALA A C 1
ATOM 1498 O O . ALA A 1 189 ? 14.966 2.216 -19.527 1.00 89.94 189 ALA A O 1
ATOM 1499 N N . VAL A 1 190 ? 16.714 3.625 -19.394 1.00 89.12 190 VAL A N 1
ATOM 1500 C CA . VAL A 1 190 ? 16.154 4.602 -20.337 1.00 89.12 190 VAL A CA 1
ATOM 1501 C C . VAL A 1 190 ? 16.217 4.001 -21.734 1.00 89.12 190 VAL A C 1
ATOM 1503 O O . VAL A 1 190 ? 17.270 3.507 -22.142 1.00 89.12 190 VAL A O 1
ATOM 1506 N N . ARG A 1 191 ? 15.102 4.050 -22.457 1.00 82.44 191 ARG A N 1
ATOM 1507 C CA . ARG A 1 191 ? 15.047 3.655 -23.858 1.00 82.44 191 ARG A CA 1
ATOM 1508 C C . ARG A 1 191 ? 15.408 4.868 -24.704 1.00 82.44 191 ARG A C 1
ATOM 1510 O O . ARG A 1 191 ? 14.620 5.793 -24.876 1.00 82.44 191 ARG A O 1
ATOM 1517 N N . HIS A 1 192 ? 16.634 4.905 -25.214 1.00 80.12 192 HIS A N 1
ATOM 1518 C CA . HIS A 1 192 ? 17.012 5.943 -26.162 1.00 80.12 192 HIS A CA 1
ATOM 1519 C C . HIS A 1 192 ? 16.404 5.608 -27.525 1.00 80.12 192 HIS A C 1
ATOM 1521 O O . HIS A 1 192 ? 16.841 4.681 -28.199 1.00 80.12 192 HIS A O 1
ATOM 1527 N N . VAL A 1 193 ? 15.416 6.399 -27.953 1.00 75.06 193 VAL A N 1
ATOM 1528 C CA . VAL A 1 193 ? 14.801 6.308 -29.293 1.00 75.06 193 VAL A CA 1
ATOM 1529 C C . VAL A 1 193 ? 15.873 6.309 -30.393 1.00 75.06 193 VAL A C 1
ATOM 1531 O O . VAL A 1 193 ? 15.749 5.616 -31.398 1.00 75.06 193 VAL A O 1
ATOM 1534 N N . ALA A 1 194 ? 16.966 7.045 -30.182 1.00 70.44 194 ALA A N 1
ATOM 1535 C CA . ALA A 1 194 ? 18.101 7.072 -31.095 1.00 70.44 194 ALA A CA 1
ATOM 1536 C C . ALA A 1 194 ? 18.757 5.695 -31.298 1.00 70.44 194 ALA A C 1
ATOM 1538 O O . ALA A 1 194 ? 19.151 5.408 -32.424 1.00 70.44 194 ALA A O 1
ATOM 1539 N N . ASP A 1 195 ? 18.830 4.849 -30.265 1.00 72.81 195 ASP A N 1
ATOM 1540 C CA . ASP A 1 195 ? 19.452 3.519 -30.347 1.00 72.81 195 ASP A CA 1
ATOM 1541 C C . ASP A 1 195 ? 18.564 2.546 -31.133 1.00 72.81 195 ASP A C 1
ATOM 1543 O O . ASP A 1 195 ? 19.049 1.737 -31.923 1.00 72.81 195 ASP A O 1
ATOM 1547 N N . GLU A 1 196 ? 17.246 2.655 -30.964 1.00 77.31 196 GLU A N 1
ATOM 1548 C CA . GLU A 1 196 ? 16.283 1.808 -31.668 1.00 77.31 196 GLU A CA 1
ATOM 1549 C C . GLU A 1 196 ? 16.157 2.182 -33.150 1.00 77.31 196 GLU A C 1
ATOM 1551 O O . GLU A 1 196 ? 16.195 1.315 -34.026 1.00 77.31 196 GLU A O 1
ATOM 1556 N N . TYR A 1 197 ? 16.071 3.481 -33.450 1.00 83.50 197 TYR A N 1
ATOM 1557 C CA . TYR A 1 197 ? 15.921 3.983 -34.818 1.00 83.50 197 TYR A CA 1
ATOM 1558 C C . TYR A 1 197 ? 17.251 4.337 -35.483 1.00 83.50 197 TYR A C 1
ATOM 1560 O O . TYR A 1 197 ? 17.257 4.924 -36.570 1.00 83.50 197 TYR A O 1
ATOM 1568 N N . GLN A 1 198 ? 18.385 3.956 -34.888 1.00 82.94 198 GLN A N 1
ATOM 1569 C CA . GLN A 1 198 ? 19.710 4.273 -35.422 1.00 82.94 198 GLN A CA 1
ATOM 1570 C C . GLN A 1 198 ? 19.863 3.793 -36.872 1.00 82.94 198 GLN A C 1
ATOM 1572 O O . GLN A 1 198 ? 20.398 4.507 -37.720 1.00 82.94 198 GLN A O 1
ATOM 1577 N N . TRP A 1 199 ? 19.305 2.619 -37.179 1.00 85.75 199 TRP A N 1
ATOM 1578 C CA . TRP A 1 199 ? 19.312 2.021 -38.515 1.00 85.75 199 TRP A CA 1
ATOM 1579 C C . TRP A 1 199 ? 18.518 2.800 -39.569 1.00 85.75 199 TRP A C 1
ATOM 1581 O O . TRP A 1 199 ? 18.734 2.579 -40.754 1.00 85.75 199 TRP A O 1
ATOM 1591 N N . VAL A 1 200 ? 17.629 3.713 -39.168 1.00 89.88 200 VAL A N 1
ATOM 1592 C CA . VAL A 1 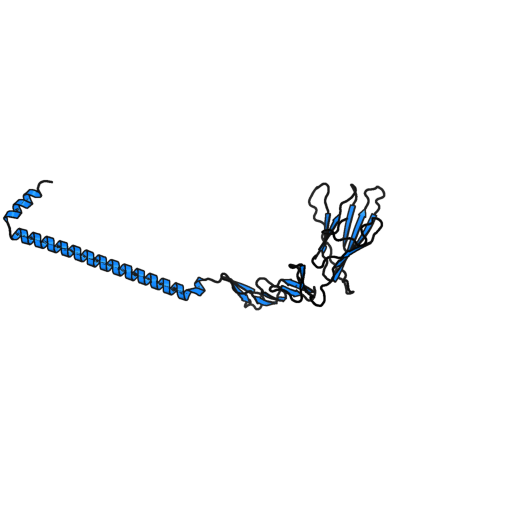200 ? 16.845 4.571 -40.075 1.00 89.88 200 VAL A CA 1
ATOM 1593 C C . VAL A 1 200 ? 17.401 5.995 -40.096 1.00 89.88 200 VAL A C 1
ATOM 1595 O O . VAL A 1 200 ? 17.562 6.588 -41.163 1.00 89.88 200 VAL A O 1
ATOM 1598 N N . ILE A 1 201 ? 17.745 6.537 -38.927 1.00 89.88 201 ILE A N 1
ATOM 1599 C CA . ILE A 1 201 ? 18.219 7.918 -38.773 1.00 89.88 201 ILE A CA 1
ATOM 1600 C C . ILE A 1 201 ? 19.577 8.112 -39.458 1.00 89.88 201 ILE A C 1
ATOM 1602 O O . ILE A 1 201 ? 19.758 9.080 -40.198 1.00 89.88 201 ILE A O 1
ATOM 1606 N N . VAL A 1 202 ? 20.523 7.186 -39.261 1.00 91.00 202 VAL A N 1
ATOM 1607 C CA . VAL A 1 202 ? 21.872 7.281 -39.842 1.00 91.00 202 VAL A CA 1
ATOM 1608 C C . VAL A 1 202 ? 21.852 7.301 -41.379 1.00 91.00 202 VAL A C 1
ATOM 1610 O O . VAL A 1 202 ? 22.432 8.227 -41.951 1.00 91.00 202 VAL A O 1
ATOM 1613 N N . PRO A 1 203 ? 21.186 6.369 -42.093 1.00 94.69 203 PRO A N 1
ATOM 1614 C CA . PRO A 1 203 ? 21.164 6.414 -43.554 1.00 94.69 203 PRO A CA 1
ATOM 1615 C C . PRO A 1 203 ? 20.404 7.621 -44.112 1.00 94.69 203 PRO A C 1
ATOM 1617 O O . PRO A 1 203 ? 20.838 8.170 -45.122 1.00 94.69 203 PRO A O 1
ATOM 1620 N N . LEU A 1 204 ? 19.327 8.085 -43.464 1.00 94.94 204 LEU A N 1
ATOM 1621 C CA . LEU A 1 204 ? 18.640 9.317 -43.878 1.00 94.94 204 LEU A CA 1
ATOM 1622 C C . LEU A 1 204 ? 19.541 10.549 -43.738 1.00 94.94 204 LEU A C 1
ATOM 1624 O O . LEU A 1 204 ? 19.565 11.392 -44.635 1.00 94.94 204 LEU A O 1
ATOM 1628 N N . ALA A 1 205 ? 20.318 10.637 -42.656 1.00 94.50 205 ALA A N 1
ATOM 1629 C CA . ALA A 1 205 ? 21.288 11.712 -42.472 1.00 94.50 205 ALA A CA 1
ATOM 1630 C C . ALA A 1 205 ? 22.389 11.668 -43.545 1.00 94.50 205 ALA A C 1
ATOM 1632 O O . ALA A 1 205 ? 22.713 12.698 -44.134 1.00 94.50 205 ALA A O 1
ATOM 1633 N N . ILE A 1 206 ? 22.917 10.477 -43.859 1.00 96.00 206 ILE A N 1
ATOM 1634 C CA . ILE A 1 206 ? 23.917 10.296 -44.925 1.00 96.00 206 ILE A CA 1
ATOM 1635 C C . ILE A 1 206 ? 23.337 10.694 -46.287 1.00 96.00 206 ILE A C 1
ATOM 1637 O O . ILE A 1 206 ? 23.975 11.444 -47.024 1.00 96.00 206 ILE A O 1
ATOM 1641 N N . LEU A 1 207 ? 22.121 10.244 -46.613 1.00 96.56 207 LEU A N 1
ATOM 1642 C CA . LEU A 1 207 ? 21.427 10.605 -47.851 1.00 96.56 207 LEU A CA 1
ATOM 1643 C C . LEU A 1 207 ? 21.275 12.128 -47.973 1.00 96.56 207 LEU A C 1
ATOM 1645 O O . LEU A 1 207 ? 21.578 12.695 -49.022 1.00 96.56 207 LEU A O 1
ATOM 1649 N N . LEU A 1 208 ? 20.853 12.795 -46.897 1.00 96.75 208 LEU A N 1
ATOM 1650 C CA . LEU A 1 208 ? 20.684 14.245 -46.869 1.00 96.75 208 LEU A CA 1
ATOM 1651 C C . LEU A 1 208 ? 22.015 14.974 -47.093 1.00 96.75 208 LEU A C 1
ATOM 1653 O O . LEU A 1 208 ? 22.069 15.904 -47.896 1.00 96.75 208 LEU A O 1
ATOM 1657 N N . VAL A 1 209 ? 23.103 14.517 -46.466 1.00 97.19 209 VAL A N 1
ATOM 1658 C CA . VAL A 1 209 ? 24.448 15.073 -46.693 1.00 97.19 209 VAL A CA 1
ATOM 1659 C C . VAL A 1 209 ? 24.886 14.884 -48.146 1.00 97.19 209 VAL A C 1
ATOM 1661 O O . VAL A 1 209 ? 25.377 15.829 -48.761 1.00 97.19 209 VAL A O 1
ATOM 1664 N N . VAL A 1 210 ? 24.669 13.704 -48.733 1.00 97.12 210 VAL A N 1
ATOM 1665 C CA . VAL A 1 210 ? 25.013 13.437 -50.140 1.00 97.12 210 VAL A CA 1
ATOM 1666 C C . VAL A 1 210 ? 24.220 14.343 -51.083 1.00 97.12 210 VAL A C 1
ATOM 1668 O O . VAL A 1 210 ? 24.806 14.926 -51.993 1.00 97.12 210 VAL A O 1
ATOM 1671 N N . LEU A 1 211 ? 22.916 14.522 -50.850 1.00 97.06 211 LEU A N 1
ATOM 1672 C CA . LEU A 1 211 ? 22.076 15.415 -51.653 1.00 97.06 211 LEU A CA 1
ATOM 1673 C C . LEU A 1 211 ? 22.536 16.874 -51.563 1.00 97.06 211 LEU A C 1
ATOM 1675 O O . LEU A 1 211 ? 22.602 17.554 -52.587 1.00 97.06 211 LEU A O 1
ATOM 1679 N N . VAL A 1 212 ? 22.913 17.340 -50.368 1.00 97.25 212 VAL A N 1
ATOM 1680 C CA . VAL A 1 212 ? 23.480 18.684 -50.178 1.00 97.25 212 VAL A CA 1
ATOM 1681 C C . VAL A 1 212 ? 24.801 18.825 -50.934 1.00 97.25 212 VAL A C 1
ATOM 1683 O O . VAL A 1 212 ? 24.988 19.809 -51.647 1.00 97.25 212 VAL A O 1
ATOM 1686 N N . MET A 1 213 ? 25.694 17.835 -50.854 1.00 96.38 213 MET A N 1
ATOM 1687 C CA . MET A 1 213 ? 26.973 17.865 -51.570 1.00 96.38 213 MET A CA 1
ATOM 1688 C C . MET A 1 213 ? 26.775 17.884 -53.089 1.00 96.38 213 MET A C 1
ATOM 1690 O O . MET A 1 213 ? 27.370 18.718 -53.769 1.00 96.38 213 MET A O 1
ATOM 1694 N N . VAL A 1 214 ? 25.903 17.029 -53.629 1.00 96.50 214 VAL A N 1
ATOM 1695 C CA . VAL A 1 214 ? 25.570 17.015 -55.064 1.00 96.50 214 VAL A CA 1
ATOM 1696 C C . VAL A 1 214 ? 24.947 18.345 -55.495 1.00 96.50 214 VAL A C 1
ATOM 1698 O O . VAL A 1 214 ? 25.312 18.871 -56.546 1.00 96.50 214 VAL A O 1
ATOM 1701 N N . GLY A 1 215 ? 24.065 18.922 -54.673 1.00 95.31 215 GLY A N 1
ATOM 1702 C CA . GLY A 1 215 ? 23.478 20.240 -54.912 1.00 95.31 215 GLY A CA 1
ATOM 1703 C C . GLY A 1 215 ? 24.528 21.352 -54.976 1.00 95.31 215 GLY A C 1
ATOM 1704 O O . GLY A 1 215 ? 24.525 22.139 -55.920 1.00 95.31 215 GLY A O 1
ATOM 1705 N N . LEU A 1 216 ? 25.473 21.380 -54.030 1.00 96.19 216 LEU A N 1
ATOM 1706 C CA . LEU A 1 216 ? 26.570 22.355 -54.013 1.00 96.19 216 LEU A CA 1
ATOM 1707 C C . LEU A 1 216 ? 27.508 22.186 -55.215 1.00 96.19 216 LEU A C 1
ATOM 1709 O O . LEU A 1 216 ? 27.850 23.173 -55.864 1.00 96.19 216 LEU A O 1
ATOM 1713 N N . PHE A 1 217 ? 27.883 20.952 -55.564 1.00 94.94 217 PHE A N 1
ATOM 1714 C CA . PHE A 1 217 ? 28.705 20.684 -56.748 1.00 94.94 217 PHE A CA 1
ATOM 1715 C C . PHE A 1 217 ? 27.994 21.076 -58.047 1.00 94.94 217 PHE A C 1
ATOM 1717 O O . PHE A 1 217 ? 28.599 21.719 -58.905 1.00 94.94 217 PHE A O 1
ATOM 1724 N N . GLY A 1 218 ? 26.710 20.735 -58.184 1.00 93.44 218 GLY A N 1
ATOM 1725 C CA . GLY A 1 218 ? 25.895 21.118 -59.334 1.00 93.44 218 GLY A CA 1
ATOM 1726 C C . GLY A 1 218 ? 25.754 22.635 -59.459 1.00 93.44 218 GLY A C 1
ATOM 1727 O O . GLY A 1 218 ? 25.925 23.180 -60.549 1.00 93.44 218 GLY A O 1
ATOM 1728 N N . PHE A 1 219 ? 25.527 23.327 -58.341 1.00 93.88 219 PHE A N 1
ATOM 1729 C CA . PHE A 1 219 ? 25.437 24.784 -58.294 1.00 93.88 219 PHE A CA 1
ATOM 1730 C C . PHE A 1 219 ? 26.758 25.457 -58.679 1.00 93.88 219 PHE A C 1
ATOM 1732 O O . PHE A 1 219 ? 26.757 26.346 -59.527 1.00 93.88 219 PHE A O 1
ATOM 1739 N N . LEU A 1 220 ? 27.891 25.002 -58.132 1.00 92.25 220 LEU A N 1
ATOM 1740 C CA . LEU A 1 220 ? 29.217 25.517 -58.491 1.00 92.25 220 LEU A CA 1
ATOM 1741 C C . LEU A 1 220 ? 29.544 25.267 -59.965 1.00 92.25 220 LEU A C 1
ATOM 1743 O O . LEU A 1 220 ? 30.040 26.166 -60.644 1.00 92.25 220 LEU A O 1
ATOM 1747 N N . PHE A 1 221 ? 29.239 24.076 -60.485 1.00 90.62 221 PHE A N 1
ATOM 1748 C CA . PHE A 1 221 ? 29.448 23.757 -61.896 1.00 90.62 221 PHE A CA 1
ATOM 1749 C C . PHE A 1 221 ? 28.588 24.637 -62.807 1.00 90.62 221 PHE A C 1
ATOM 1751 O O . PHE A 1 221 ? 29.089 25.176 -63.796 1.00 90.62 221 PHE A O 1
ATOM 1758 N N . PHE A 1 222 ? 27.314 24.830 -62.455 1.00 90.56 222 PHE A N 1
ATOM 1759 C CA . PHE A 1 222 ? 26.418 25.730 -63.172 1.00 90.56 222 PHE A CA 1
ATOM 1760 C C . PHE A 1 222 ? 26.937 27.170 -63.144 1.00 90.56 222 PHE A C 1
ATOM 1762 O O . PHE A 1 222 ? 27.050 27.783 -64.201 1.00 90.56 222 PHE A O 1
ATOM 1769 N N . PHE A 1 223 ? 27.342 27.679 -61.977 1.00 88.31 223 PHE A N 1
ATOM 1770 C CA . PHE A 1 223 ? 27.912 29.021 -61.837 1.00 88.31 223 PHE A CA 1
ATOM 1771 C C . PHE A 1 223 ? 29.196 29.203 -62.645 1.00 88.31 223 PHE A C 1
ATOM 1773 O O . PHE A 1 223 ? 29.351 30.212 -63.330 1.00 88.31 223 PHE A O 1
ATOM 1780 N N . MET A 1 224 ? 30.106 28.227 -62.619 1.00 86.00 224 MET A N 1
ATOM 1781 C CA . MET A 1 224 ? 31.333 28.276 -63.418 1.00 86.00 224 MET A CA 1
ATOM 1782 C C . MET A 1 224 ? 31.034 28.252 -64.917 1.00 86.00 224 MET A C 1
ATOM 1784 O O . MET A 1 224 ? 31.650 28.993 -65.682 1.00 86.00 224 MET A O 1
ATOM 1788 N N . ARG A 1 225 ? 30.071 27.432 -65.352 1.00 85.81 225 ARG A N 1
ATOM 1789 C CA . ARG A 1 225 ? 29.676 27.337 -66.761 1.00 85.81 225 ARG A CA 1
ATOM 1790 C C . ARG A 1 225 ? 28.936 28.593 -67.233 1.00 85.81 225 ARG A C 1
ATOM 1792 O O . ARG A 1 225 ? 29.184 29.051 -68.345 1.00 85.81 225 ARG A O 1
ATOM 1799 N N . TRP A 1 226 ? 28.083 29.162 -66.385 1.00 83.38 226 TRP A N 1
ATOM 1800 C CA . TRP A 1 226 ? 27.390 30.426 -66.626 1.00 83.38 226 TRP A CA 1
ATOM 1801 C C . TRP A 1 226 ? 28.378 31.596 -66.710 1.00 83.38 226 TRP A C 1
ATOM 1803 O O . TRP A 1 226 ? 28.377 32.317 -67.703 1.00 83.38 226 TRP A O 1
ATOM 1813 N N . ARG A 1 227 ? 29.313 31.710 -65.756 1.00 83.56 227 ARG A N 1
ATOM 1814 C CA . ARG A 1 227 ? 30.386 32.718 -65.785 1.00 83.56 227 ARG A CA 1
ATOM 1815 C C . ARG A 1 227 ? 31.278 32.572 -67.015 1.00 83.56 227 ARG A C 1
ATOM 1817 O O . ARG A 1 227 ? 31.619 33.571 -67.633 1.00 83.56 227 ARG A O 1
ATOM 1824 N N . LYS A 1 228 ? 31.643 31.338 -67.389 1.00 80.81 228 LYS A N 1
ATOM 1825 C CA . LYS A 1 228 ? 32.409 31.088 -68.616 1.00 80.81 228 LYS A CA 1
ATOM 1826 C C . LYS A 1 228 ? 31.642 31.613 -69.829 1.00 80.81 228 LYS A C 1
ATOM 1828 O O . LYS A 1 228 ? 32.229 32.340 -70.611 1.00 80.81 228 LYS A O 1
ATOM 1833 N N . ARG A 1 229 ? 30.350 31.294 -69.963 1.00 78.31 229 ARG A N 1
ATOM 1834 C CA . ARG A 1 229 ? 29.518 31.778 -71.077 1.00 78.31 229 ARG A CA 1
ATOM 1835 C C . ARG A 1 229 ? 29.489 33.307 -71.169 1.00 78.31 229 ARG A C 1
ATOM 1837 O O . ARG A 1 229 ? 29.684 33.819 -72.258 1.00 78.31 229 ARG A O 1
ATOM 1844 N N . GLN A 1 230 ? 29.320 34.004 -70.048 1.00 75.44 230 GLN A N 1
ATOM 1845 C CA . GLN A 1 230 ? 29.327 35.472 -70.017 1.00 75.44 230 GLN A CA 1
ATOM 1846 C C . GLN A 1 230 ? 30.670 36.062 -70.477 1.00 75.44 230 GLN A C 1
ATOM 1848 O O . GLN A 1 230 ? 30.680 37.020 -71.234 1.00 75.44 230 GLN A O 1
ATOM 1853 N N . ILE A 1 231 ? 31.799 35.454 -70.090 1.00 73.44 231 ILE A N 1
ATOM 1854 C CA . ILE A 1 231 ? 33.129 35.880 -70.564 1.00 73.44 231 ILE A CA 1
ATOM 1855 C C . ILE A 1 231 ? 33.281 35.664 -72.079 1.00 73.44 231 ILE A C 1
ATOM 1857 O O . ILE A 1 231 ? 33.874 36.499 -72.745 1.00 73.44 231 ILE A O 1
ATOM 1861 N N . TRP A 1 232 ? 32.759 34.560 -72.631 1.00 65.06 232 TRP A N 1
ATOM 1862 C CA . TRP A 1 232 ? 32.789 34.331 -74.083 1.00 65.06 232 TRP A CA 1
ATOM 1863 C C . TRP A 1 232 ? 31.915 35.329 -74.846 1.00 65.06 232 TRP A C 1
ATOM 1865 O O . TRP A 1 232 ? 32.341 35.788 -75.893 1.00 65.06 232 TRP A O 1
ATOM 1875 N N . GLU A 1 233 ? 30.726 35.661 -74.337 1.00 71.56 233 GLU A N 1
ATOM 1876 C CA . GLU A 1 233 ? 29.851 36.674 -74.951 1.00 71.56 233 GLU A CA 1
ATOM 1877 C C . GLU A 1 233 ? 30.538 38.054 -74.969 1.00 71.56 233 GLU A C 1
ATOM 1879 O O . GLU A 1 233 ? 30.557 38.690 -76.013 1.00 71.56 233 GLU A O 1
ATOM 1884 N N . GLN A 1 234 ? 31.215 38.445 -73.882 1.00 70.38 234 GLN A N 1
ATOM 1885 C CA . GLN A 1 234 ? 31.971 39.702 -73.825 1.00 70.38 234 GLN A CA 1
ATOM 1886 C C . GLN A 1 234 ? 33.198 39.720 -74.761 1.00 70.38 234 GLN A C 1
ATOM 1888 O O . GLN A 1 234 ? 33.466 40.727 -75.397 1.00 70.38 234 GLN A O 1
ATOM 1893 N N . TYR A 1 235 ? 33.926 38.605 -74.879 1.00 62.88 235 TYR A N 1
ATOM 1894 C CA . TYR A 1 235 ? 35.098 38.513 -75.761 1.00 62.88 235 TYR A CA 1
ATOM 1895 C C . TYR A 1 235 ? 34.726 38.598 -77.252 1.00 62.88 235 TYR A C 1
ATOM 1897 O O . TYR A 1 235 ? 35.460 39.191 -78.029 1.00 62.88 235 TYR A O 1
ATOM 1905 N N . TYR A 1 236 ? 33.587 38.017 -77.651 1.00 61.03 236 TYR A N 1
ATOM 1906 C CA . TYR A 1 236 ? 33.098 38.128 -79.029 1.00 61.03 236 TYR A CA 1
ATOM 1907 C C . TYR A 1 236 ? 32.571 39.534 -79.355 1.00 61.03 236 TYR A C 1
ATOM 1909 O O . TYR A 1 236 ? 32.778 39.989 -80.470 1.00 61.03 236 TYR A O 1
ATOM 1917 N N . GLU A 1 237 ? 31.935 40.230 -78.404 1.00 60.69 237 GLU A N 1
ATOM 1918 C CA . GLU A 1 237 ? 31.516 41.628 -78.606 1.00 60.69 237 GLU A CA 1
ATOM 1919 C C . GLU A 1 237 ? 32.717 42.578 -78.769 1.00 60.69 237 GLU A C 1
ATOM 1921 O O . GLU A 1 237 ? 32.670 43.446 -79.637 1.00 60.69 237 GLU A O 1
ATOM 1926 N N . ASP A 1 238 ? 33.798 42.385 -78.001 1.00 59.00 238 ASP A N 1
ATOM 1927 C CA . ASP A 1 238 ? 35.028 43.181 -78.141 1.00 59.00 238 ASP A CA 1
ATOM 1928 C C . ASP A 1 238 ? 35.734 42.914 -79.495 1.00 59.00 238 ASP A C 1
ATOM 1930 O O . ASP A 1 238 ? 36.154 43.862 -80.161 1.00 59.00 238 ASP A O 1
ATOM 1934 N N . ASP A 1 239 ? 35.830 41.648 -79.935 1.00 58.47 239 ASP A N 1
ATOM 1935 C CA . ASP A 1 239 ? 36.419 41.283 -81.242 1.00 58.47 239 ASP A CA 1
ATOM 1936 C C . ASP A 1 239 ? 35.583 41.844 -82.419 1.00 58.47 239 ASP A C 1
ATOM 1938 O O . ASP A 1 239 ? 36.144 42.365 -83.386 1.00 58.47 239 ASP A O 1
ATOM 1942 N N . ASP A 1 240 ? 34.245 41.789 -82.334 1.00 59.19 240 ASP A N 1
ATOM 1943 C CA . ASP A 1 240 ? 33.346 42.340 -83.359 1.00 59.19 240 ASP A CA 1
ATOM 1944 C C . ASP A 1 240 ? 33.430 43.884 -83.427 1.00 59.19 240 ASP A C 1
ATOM 1946 O O . ASP A 1 240 ? 33.336 44.454 -84.519 1.00 59.19 240 ASP A O 1
ATOM 1950 N N . GLU A 1 241 ? 33.629 44.581 -82.295 1.00 57.94 241 GLU A N 1
ATOM 1951 C CA . GLU A 1 241 ? 33.881 46.034 -82.271 1.00 57.94 241 GLU A CA 1
ATOM 1952 C C . GLU A 1 241 ? 35.242 46.402 -82.884 1.00 57.94 241 GLU A C 1
ATOM 1954 O O . GLU A 1 241 ? 35.339 47.394 -83.618 1.00 57.94 241 GLU A O 1
ATOM 1959 N N . GLU A 1 242 ? 36.288 45.611 -82.625 1.00 58.66 242 GLU A N 1
ATOM 1960 C CA . GLU A 1 242 ? 37.628 45.844 -83.177 1.00 58.66 242 GLU A CA 1
ATOM 1961 C C . GLU A 1 242 ? 37.652 45.615 -84.704 1.00 58.66 242 GLU A C 1
ATOM 1963 O O . GLU A 1 242 ? 38.217 46.424 -85.447 1.00 58.66 242 GLU A O 1
ATOM 1968 N N . GLU A 1 243 ? 36.938 44.595 -85.199 1.00 59.03 243 GLU A N 1
ATOM 1969 C CA . GLU A 1 243 ? 36.795 44.313 -86.637 1.00 59.03 243 GLU A CA 1
ATOM 1970 C C . GLU A 1 243 ? 35.924 45.365 -87.365 1.00 59.03 243 GLU A C 1
ATOM 1972 O O . GLU A 1 243 ? 36.222 45.758 -88.501 1.00 59.03 243 GLU A O 1
ATOM 1977 N N . LEU A 1 244 ? 34.889 45.910 -86.708 1.00 56.34 244 LEU A N 1
ATOM 1978 C CA . LEU A 1 244 ? 34.073 47.014 -87.243 1.00 56.34 244 LEU A CA 1
ATOM 1979 C C . LEU A 1 244 ? 34.849 48.337 -87.360 1.00 56.34 244 LEU A C 1
ATOM 1981 O O . LEU A 1 244 ? 34.638 49.088 -88.321 1.00 56.34 244 LEU A O 1
ATOM 1985 N N . LEU A 1 245 ? 35.752 48.620 -86.415 1.00 57.16 245 LEU A N 1
ATOM 1986 C CA . LEU A 1 245 ? 36.607 49.814 -86.425 1.00 57.16 245 LEU A CA 1
ATOM 1987 C C . LEU A 1 245 ? 37.682 49.774 -87.523 1.00 57.16 245 LEU A C 1
ATOM 1989 O O . LEU A 1 245 ? 38.051 50.832 -88.041 1.00 57.16 245 LEU A O 1
ATOM 1993 N N . ASP A 1 246 ? 38.146 48.584 -87.912 1.00 59.16 246 ASP A N 1
ATOM 1994 C CA . ASP A 1 246 ? 39.113 48.409 -89.006 1.00 59.16 246 ASP A CA 1
ATOM 1995 C C . ASP A 1 246 ? 38.458 48.461 -90.403 1.00 59.16 246 ASP A C 1
ATOM 1997 O O . ASP A 1 246 ? 39.095 48.881 -91.374 1.00 59.16 246 ASP A O 1
ATOM 2001 N N . TYR A 1 247 ? 37.174 48.098 -90.526 1.00 52.25 247 TYR A N 1
ATOM 2002 C CA . TYR A 1 247 ? 36.457 48.090 -91.812 1.00 52.25 247 TYR A CA 1
ATOM 2003 C C . TYR A 1 247 ? 35.867 49.463 -92.216 1.00 52.25 247 TYR A C 1
ATOM 2005 O O . TYR A 1 247 ? 35.745 49.750 -93.410 1.00 52.25 247 TYR A O 1
ATOM 2013 N N . TYR A 1 248 ? 35.545 50.347 -91.257 1.00 56.94 248 TYR A N 1
ATOM 2014 C CA . TYR A 1 248 ? 35.059 51.720 -91.504 1.00 56.94 248 TYR A CA 1
ATOM 2015 C C . TYR A 1 248 ? 35.923 52.777 -90.780 1.00 56.94 248 TYR A C 1
ATOM 2017 O O . TYR A 1 248 ? 35.585 53.209 -89.675 1.00 56.94 248 TYR A O 1
ATOM 2025 N N . PRO A 1 249 ? 37.003 53.287 -91.406 1.00 56.69 249 PRO A N 1
ATOM 2026 C CA . PRO A 1 249 ? 37.943 54.199 -90.743 1.00 56.69 249 PRO A CA 1
ATOM 2027 C C . PRO A 1 249 ? 37.349 55.575 -90.391 1.00 56.69 249 PRO A C 1
ATOM 2029 O O . PRO A 1 249 ? 37.867 56.252 -89.510 1.00 56.69 249 PRO A O 1
ATOM 2032 N N . ASP A 1 250 ? 36.247 55.977 -91.030 1.00 58.25 250 ASP A N 1
ATOM 2033 C CA . ASP A 1 250 ? 35.575 57.268 -90.792 1.00 58.25 250 ASP A CA 1
ATOM 2034 C C . ASP A 1 250 ? 34.785 57.297 -89.462 1.00 58.25 250 ASP A C 1
ATOM 2036 O O . ASP A 1 250 ? 34.391 58.350 -88.968 1.00 58.25 250 ASP A O 1
ATOM 2040 N N . HIS A 1 251 ? 34.568 56.134 -88.834 1.00 55.62 251 HIS A N 1
ATOM 2041 C CA . HIS A 1 251 ? 33.870 56.032 -87.548 1.00 55.62 251 HIS A CA 1
ATOM 2042 C C . HIS A 1 251 ? 34.784 56.266 -86.335 1.00 55.62 251 HIS A C 1
ATOM 2044 O O . HIS A 1 251 ? 34.298 56.582 -85.245 1.00 55.62 251 HIS A O 1
ATOM 2050 N N . ARG A 1 252 ? 36.106 56.153 -86.517 1.00 54.81 252 ARG A N 1
ATOM 2051 C CA . ARG A 1 252 ? 37.104 56.287 -85.444 1.00 54.81 252 ARG A CA 1
ATOM 2052 C C . ARG A 1 252 ? 37.144 57.706 -84.870 1.00 54.81 252 ARG A C 1
ATOM 2054 O O . ARG A 1 252 ? 37.256 57.890 -83.658 1.00 54.81 252 ARG A O 1
ATOM 2061 N N . ASP A 1 253 ? 36.957 58.697 -85.736 1.00 56.19 253 ASP A N 1
ATOM 2062 C CA . ASP A 1 253 ? 36.975 60.112 -85.365 1.00 56.19 253 ASP A CA 1
ATOM 2063 C C . ASP A 1 253 ? 35.668 60.552 -84.677 1.00 56.19 253 ASP A C 1
ATOM 2065 O O . ASP A 1 253 ? 35.676 61.450 -83.833 1.00 56.19 253 ASP A O 1
ATOM 2069 N N . ALA A 1 254 ? 34.548 59.874 -84.957 1.00 56.38 254 ALA A N 1
ATOM 2070 C CA . ALA A 1 254 ? 33.262 60.138 -84.308 1.00 56.38 254 ALA A CA 1
ATOM 2071 C C . ALA A 1 254 ? 33.223 59.654 -82.846 1.00 56.38 254 ALA A C 1
ATOM 2073 O O . ALA A 1 254 ? 32.635 60.319 -81.991 1.00 56.38 254 ALA A O 1
ATOM 2074 N N . VAL A 1 255 ? 33.875 58.527 -82.534 1.00 58.75 255 VAL A N 1
ATOM 2075 C CA . VAL A 1 255 ? 33.918 57.978 -81.165 1.00 58.75 255 VAL A CA 1
ATOM 2076 C C . VAL A 1 255 ? 34.923 58.728 -80.281 1.00 58.75 255 VAL A C 1
ATOM 2078 O O . VAL A 1 255 ? 34.635 58.989 -79.111 1.00 58.75 255 VAL A O 1
ATOM 2081 N N . ALA A 1 256 ? 36.057 59.172 -80.835 1.00 57.50 256 ALA A N 1
ATOM 2082 C CA . ALA A 1 256 ? 37.041 59.975 -80.100 1.00 57.50 256 ALA A CA 1
ATOM 2083 C C . ALA A 1 256 ? 36.506 61.358 -79.672 1.00 57.50 256 ALA A C 1
ATOM 2085 O O . ALA A 1 256 ? 36.932 61.902 -78.653 1.00 57.50 256 ALA A O 1
ATOM 2086 N N . LEU A 1 257 ? 35.543 61.923 -80.410 1.00 55.16 257 LEU A N 1
ATOM 2087 C CA . LEU A 1 257 ? 34.884 63.182 -80.042 1.00 55.16 257 LEU A CA 1
ATOM 2088 C C . LEU A 1 257 ? 33.821 63.019 -78.941 1.00 55.16 257 LEU A C 1
ATOM 2090 O O . LEU A 1 257 ? 33.539 63.985 -78.234 1.00 55.16 257 LEU A O 1
ATOM 2094 N N . ALA A 1 258 ? 33.258 61.821 -78.757 1.00 56.78 258 ALA A N 1
ATOM 2095 C CA . ALA A 1 258 ? 32.239 61.558 -77.739 1.00 56.78 258 ALA A CA 1
ATOM 2096 C C . ALA A 1 258 ? 32.826 61.229 -76.352 1.00 56.78 258 ALA A C 1
ATOM 2098 O O . ALA A 1 258 ? 32.187 61.506 -75.341 1.00 56.78 258 ALA A O 1
ATOM 2099 N N . SER A 1 259 ? 34.046 60.687 -76.277 1.00 56.66 259 SER A N 1
ATOM 2100 C CA . SER A 1 259 ? 34.705 60.318 -75.009 1.00 56.66 259 SER A CA 1
ATOM 2101 C C . SER A 1 259 ? 35.586 61.425 -74.403 1.00 56.66 259 SER A C 1
ATOM 2103 O O . SER A 1 259 ? 36.140 61.251 -73.321 1.00 56.66 259 SER A O 1
ATOM 2105 N N . GLY A 1 260 ? 35.691 62.582 -75.069 1.00 56.25 260 GLY A N 1
ATOM 2106 C CA . GLY A 1 260 ? 36.454 63.752 -74.615 1.00 56.25 260 GLY A CA 1
ATOM 2107 C C . GLY A 1 260 ? 35.657 64.825 -73.856 1.00 56.25 260 GLY A C 1
ATOM 2108 O O . GLY A 1 260 ? 36.206 65.890 -73.573 1.00 56.25 260 GLY A O 1
ATOM 2109 N N . GLN A 1 261 ? 34.379 64.595 -73.536 1.00 49.91 261 GLN A N 1
ATOM 2110 C CA . GLN A 1 261 ? 33.575 65.487 -72.689 1.00 49.91 261 GLN A CA 1
ATOM 2111 C C . GLN A 1 261 ? 32.799 64.677 -71.645 1.00 49.91 261 GLN A C 1
ATOM 2113 O O . GLN A 1 261 ? 31.761 64.094 -71.953 1.00 49.91 261 GLN A O 1
ATOM 2118 N N . GLY A 1 262 ? 33.298 64.674 -70.406 1.00 41.28 262 GLY A N 1
ATOM 2119 C CA . GLY A 1 262 ? 32.658 64.051 -69.244 1.00 41.28 262 GLY A CA 1
ATOM 2120 C C . GLY A 1 262 ? 33.651 63.703 -68.154 1.00 41.28 262 GLY A C 1
ATOM 2121 O O . GLY A 1 262 ? 34.050 62.523 -68.110 1.00 41.28 262 GLY A O 1
#

Radius of gyration: 46.23 Å; chains: 1; bounding box: 65×84×138 Å

Secondary structure (DSSP, 8-state):
-EETTTPPPBSPP-TT--EEEEE--TT-SEEEEEE--SSTT-EEEEEEPPPEESSS------PPPPP------TT-PEEEEEE--TTEEEEEEEEEE-SSTT--EEEEEEEEE-PPPPTTS-EEETTTTEEESSPPTTEEEETTTTEEEEPSTTEEEEEETTEEEEEPPP-SSEEEEE-TT-SS-EEEEE--HHHHSHHHHHHHHHHHHHHHHHHHHHHHHHHHHHHHHHHHHHHHHHHHHHHHHHH-GGGHHHHHHHTT--

Organism: NCBI:txid1169539

Sequence (262 aa):
LKMGSALPLAPPFDPQTREYAVAVPLGDDAVSVFYQPSDVGQYIEVDSYPQQPTTRRRLQLYRASPPVSRGEEQHKFVEGQFPIDLGMTRRILIRIQSAGPAKSTSTYTVTLSRPQCPDKRPLFDPEKRRCFDSCNEGYFSDPDTNRCEQCNVFCRRCTSILDCLACYRDDDDYTYALSPKGDGSCRRAVRHVADEYQWVIVPLAILLVVLVMVGLFGFLFFFMRWRKRQIWEQYYEDDDEEELLDYYPDHRDAVALASGQG

Foldseek 3Di:
DAKAPRFAWVVHDDPVAQETETEDELLDQKMKDWDWDPDDQKDKDKDKFDKQALDDDDDDDDDDDDFDDDDDDPTDTGIDIGGDAERIKMKMKMWIWDNDPVGDIGIHIYIYGHHADDPCFREAENVVSDTHNAAAFQWEQDPVRSYTDGEEPQARDANDNQAGPHGDPADPFWHWDQDPVNRNDIDIDGDDPCVVCVVPVVVVVVVVVVVVVVVVVVVVVVVVVVVVVVVVVVVVVVVVVVVVCVVDVVVVVVVVVVVPDD

InterPro domains:
  IPR009030 Growth factor receptor cysteine-rich domain superfamily [SSF57184] (117-186)
  IPR025883 Cadherin-like beta-sandwich-like domain [PF12733] (7-114)

pLDDT: mean 79.55, std 16.25, range [34.5, 97.25]